Protein AF-A0A2E0WXA1-F1 (afdb_monomer_lite)

pLDDT: mean 72.83, std 21.22, range [30.66, 98.0]

Foldseek 3Di:
DDDDDDDDDDDDDDDDDDDDDDDDDDDDPDDDDDDDDDDDDDDPPPDDDPDPVVVVVVVVVVVPPPDPDDDDDDDDDDDPPPDPPVVVVVVVVVVVVVCVVVVVVVVVVVVVVVVVLQPAWDKDKAQQCQVLVFDDPPDLVSSVVSVVVVVVVLCVPQPVQCDVVNVHPWWDWDDPRVRNMIIIIGGNSSVVVVVVVSVVSVLVVLLVLLVVLVVVLVVQLVVVPQQDKDWSDKAFDDDPPDDCVLVVSLVSSQVSNCVVQNHFPDWDAPPDPLPQPQDPAGIKGWHDGNQWIWMKGKHWDWDQDPVRDTGTMITIIIHIHNDSPDPDHPDPPVVVPDPDD

Radius of gyration: 33.41 Å; chains: 1; bounding box: 79×76×119 Å

Sequence (341 aa):
MQGGDRQREPAHNRASNVDASGAPTELSANRCRGPFPAGKQLQTEHNNDYRTLEAGEKYARKAATGGRGMRPASTSLQDPSMVHPGLRFSLFTSLAVAAGFLGGYRWGDRVGDRHERLGTCYAKSYDVSDLVGGTTSRGAAAASANFDELIDLVVREVEPDSWMENGGPSGEIEALAPQGRLSVSNTGYVHDQIEALLTRWRSEAANGSAVDATRAMQHLAATRDIRSRIAIRRARLASWYYDPTATDCFTDIVDAVSKLWGPPTLCAAVGELEFPQWSTGKHLAAWHRNGGLAFIEEHDFFRRSLAGEKATLRGLFVGWHTDNKAYAKPAPRWCQFAPEP

Structure (mmCIF, N/CA/C/O backbone):
data_AF-A0A2E0WXA1-F1
#
_entry.id   AF-A0A2E0WXA1-F1
#
loop_
_atom_site.group_PDB
_atom_site.id
_atom_site.type_symbol
_atom_site.label_atom_id
_atom_site.label_alt_id
_atom_site.label_comp_id
_atom_site.label_asym_id
_atom_site.label_entity_id
_atom_site.label_seq_id
_atom_site.pdbx_PDB_ins_code
_atom_site.Cartn_x
_atom_site.Cartn_y
_atom_site.Cartn_z
_atom_site.occupancy
_atom_site.B_iso_or_equiv
_atom_site.auth_seq_id
_atom_site.auth_comp_id
_atom_site.auth_asym_id
_atom_site.auth_atom_id
_atom_site.pdbx_PDB_model_num
ATOM 1 N N . MET A 1 1 ? 41.794 -22.688 67.211 1.00 39.56 1 MET A N 1
ATOM 2 C CA . MET A 1 1 ? 41.452 -22.040 65.926 1.00 39.56 1 MET A CA 1
ATOM 3 C C . MET A 1 1 ? 40.892 -23.139 65.030 1.00 39.56 1 MET A C 1
ATOM 5 O O . MET A 1 1 ? 41.646 -24.035 64.691 1.00 39.56 1 MET A O 1
ATOM 9 N N . GLN A 1 2 ? 39.574 -23.382 65.099 1.00 41.69 2 GLN A N 1
ATOM 10 C CA . GLN A 1 2 ? 38.565 -22.990 64.084 1.00 41.69 2 GLN A CA 1
ATOM 11 C C . GLN A 1 2 ? 38.962 -23.467 62.676 1.00 41.69 2 GLN A C 1
ATOM 13 O O . GLN A 1 2 ? 40.002 -23.056 62.189 1.00 41.69 2 GLN A O 1
ATOM 18 N N . GLY A 1 3 ? 38.224 -24.309 61.955 1.00 38.44 3 GLY A N 1
ATOM 19 C CA . GLY A 1 3 ? 36.861 -24.828 62.100 1.00 38.44 3 GLY A CA 1
ATOM 20 C C . GLY A 1 3 ? 36.345 -25.101 60.680 1.00 38.44 3 GLY A C 1
ATOM 21 O O . GLY A 1 3 ? 36.206 -24.158 59.912 1.00 38.44 3 GLY A O 1
ATOM 22 N N . GLY A 1 4 ? 36.151 -26.371 60.309 1.00 43.03 4 GLY A N 1
ATOM 23 C CA . GLY A 1 4 ? 35.647 -26.779 58.992 1.00 43.03 4 GLY A CA 1
ATOM 24 C C . GLY A 1 4 ? 34.164 -27.140 59.059 1.00 43.03 4 GLY A C 1
ATOM 25 O O . GLY A 1 4 ? 33.799 -28.101 59.735 1.00 43.03 4 GLY A O 1
ATOM 26 N N . ASP A 1 5 ? 33.330 -26.358 58.374 1.00 51.59 5 ASP A N 1
ATOM 27 C CA . ASP A 1 5 ? 31.881 -26.543 58.226 1.00 51.59 5 ASP A CA 1
ATOM 28 C C . ASP A 1 5 ? 31.569 -27.561 57.106 1.00 51.59 5 ASP A C 1
ATOM 30 O O . ASP A 1 5 ? 32.087 -27.465 55.998 1.00 51.59 5 ASP A O 1
ATOM 34 N N . ARG A 1 6 ? 30.917 -28.681 57.448 1.00 49.00 6 ARG A N 1
ATOM 35 C CA . ARG A 1 6 ? 29.472 -28.998 57.322 1.00 49.00 6 ARG A CA 1
ATOM 36 C C . ARG A 1 6 ? 29.000 -29.467 55.937 1.00 49.00 6 ARG A C 1
ATOM 38 O O . ARG A 1 6 ? 28.591 -28.688 55.086 1.00 49.00 6 ARG A O 1
ATOM 45 N N . GLN A 1 7 ? 28.895 -30.794 55.830 1.00 52.62 7 GLN A N 1
ATOM 46 C CA . GLN A 1 7 ? 27.863 -31.495 55.060 1.00 52.62 7 GLN A CA 1
ATOM 47 C C . GLN A 1 7 ? 26.474 -31.278 55.684 1.00 52.62 7 GLN A C 1
ATOM 49 O O . GLN A 1 7 ? 26.361 -31.332 56.910 1.00 52.62 7 GLN A O 1
ATOM 54 N N . ARG A 1 8 ? 25.422 -31.162 54.857 1.00 49.56 8 ARG A N 1
ATOM 55 C CA . ARG A 1 8 ? 24.059 -31.650 55.162 1.00 49.56 8 ARG A CA 1
ATOM 56 C C . ARG A 1 8 ? 23.297 -32.003 53.876 1.00 49.56 8 ARG A C 1
ATOM 58 O O . ARG A 1 8 ? 22.899 -31.115 53.130 1.00 49.56 8 ARG A O 1
ATOM 65 N N . GLU A 1 9 ? 23.066 -33.299 53.675 1.00 46.53 9 GLU A N 1
ATOM 66 C CA . GLU A 1 9 ? 21.897 -33.834 52.961 1.00 46.53 9 GLU A CA 1
ATOM 67 C C . GLU A 1 9 ? 20.608 -33.535 53.750 1.00 46.53 9 GLU A C 1
ATOM 69 O O . GLU A 1 9 ? 20.662 -33.315 54.968 1.00 46.53 9 GLU A O 1
ATOM 74 N N . PRO A 1 10 ? 19.436 -33.649 53.105 1.00 59.25 10 PRO A N 1
ATOM 75 C CA . PRO A 1 10 ? 18.325 -34.274 53.802 1.00 59.25 10 PRO A CA 1
ATOM 76 C C . PRO A 1 10 ? 17.611 -35.361 52.998 1.00 59.25 10 PRO A C 1
ATOM 78 O O . PRO A 1 10 ? 17.506 -35.351 51.773 1.00 59.25 10 PRO A O 1
ATOM 81 N N . ALA A 1 11 ? 17.112 -36.291 53.802 1.00 47.56 11 ALA A N 1
ATOM 82 C CA . ALA A 1 11 ? 16.510 -37.559 53.477 1.00 47.56 11 ALA A CA 1
ATOM 83 C C . ALA A 1 11 ? 15.086 -37.481 52.908 1.00 47.56 11 ALA A C 1
ATOM 85 O O . ALA A 1 11 ? 14.327 -36.537 53.122 1.00 47.56 11 ALA A O 1
ATOM 86 N N . HIS A 1 12 ? 14.756 -38.594 52.253 1.00 43.41 12 HIS A N 1
ATOM 87 C CA . HIS A 1 12 ? 13.444 -39.165 51.982 1.00 43.41 12 HIS A CA 1
ATOM 88 C C . HIS A 1 12 ? 12.306 -38.768 52.931 1.00 43.41 12 HIS A C 1
ATOM 90 O O . HIS A 1 12 ? 12.420 -38.892 54.148 1.00 43.41 12 HIS A O 1
ATOM 96 N N . ASN A 1 13 ? 11.133 -38.516 52.340 1.00 48.38 13 ASN A N 1
ATOM 97 C CA . ASN A 1 13 ? 9.867 -38.846 52.980 1.00 48.38 13 ASN A CA 1
ATOM 98 C C . ASN A 1 13 ? 8.919 -39.525 51.982 1.00 48.38 13 ASN A C 1
ATOM 100 O O . ASN A 1 13 ? 8.702 -39.043 50.871 1.00 48.38 13 ASN A O 1
ATOM 104 N N . ARG A 1 14 ? 8.417 -40.692 52.394 1.00 39.16 14 ARG A N 1
ATOM 105 C CA . ARG A 1 14 ? 7.606 -41.655 51.644 1.00 39.16 14 ARG A CA 1
ATOM 106 C C . ARG A 1 14 ? 6.300 -41.866 52.408 1.00 39.16 14 ARG A C 1
ATOM 108 O O . ARG A 1 14 ? 6.351 -42.355 53.529 1.00 39.16 14 ARG A O 1
ATOM 115 N N . ALA A 1 15 ? 5.169 -41.545 51.790 1.00 39.47 15 ALA A N 1
ATOM 116 C CA . ALA A 1 15 ? 3.804 -41.975 52.133 1.00 39.47 15 ALA A CA 1
ATOM 117 C C . ALA A 1 15 ? 2.872 -41.423 51.037 1.00 39.47 15 ALA A C 1
ATOM 119 O O . ALA A 1 15 ? 3.104 -40.311 50.583 1.00 39.47 15 ALA A O 1
ATOM 120 N N . SER A 1 16 ? 1.803 -42.042 50.552 1.00 45.78 16 SER A N 1
ATOM 121 C CA . SER A 1 16 ? 1.253 -43.400 50.575 1.00 45.78 16 SER A CA 1
ATOM 122 C C . SER A 1 16 ? 0.068 -43.374 49.590 1.00 45.78 16 SER A C 1
ATOM 124 O O . SER A 1 16 ? -0.573 -42.337 49.438 1.00 45.78 16 SER A O 1
ATOM 126 N N . ASN A 1 17 ? -0.186 -44.504 48.927 1.00 38.72 17 ASN A N 1
ATOM 127 C CA . ASN A 1 17 ? -1.283 -44.757 47.985 1.00 38.72 17 ASN A CA 1
ATOM 128 C C . ASN A 1 17 ? -2.667 -44.344 48.505 1.00 38.72 17 ASN A C 1
ATOM 130 O O . ASN A 1 17 ? -2.993 -44.678 49.641 1.00 38.72 17 ASN A O 1
ATOM 134 N N . VAL A 1 18 ? -3.510 -43.817 47.609 1.00 49.22 18 VAL A N 1
ATOM 135 C CA . VAL A 1 18 ? -4.939 -44.166 47.521 1.00 49.22 18 VAL A CA 1
ATOM 136 C C . VAL A 1 18 ? -5.339 -44.205 46.041 1.00 49.22 18 VAL A C 1
ATOM 138 O O . VAL A 1 18 ? -5.153 -43.233 45.311 1.00 49.22 18 VAL A O 1
ATOM 141 N N . ASP A 1 19 ? -5.864 -45.358 45.632 1.00 44.50 19 ASP A N 1
ATOM 142 C CA . ASP A 1 19 ? -6.503 -45.649 44.352 1.00 44.50 19 ASP A CA 1
ATOM 143 C C . ASP A 1 19 ? -7.796 -44.845 44.147 1.00 44.50 19 ASP A C 1
ATOM 145 O O . ASP A 1 19 ? -8.602 -44.734 45.069 1.00 44.50 19 ASP A O 1
ATOM 149 N N . ALA A 1 20 ? -8.060 -44.401 42.916 1.00 40.31 20 ALA A N 1
ATOM 150 C CA . ALA A 1 20 ? -9.406 -44.423 42.337 1.00 40.31 20 ALA A CA 1
ATOM 151 C C . ALA A 1 20 ? -9.337 -44.212 40.819 1.00 40.31 20 ALA A C 1
ATOM 153 O O . ALA A 1 20 ? -8.913 -43.178 40.307 1.00 40.31 20 ALA A O 1
ATOM 154 N N . SER A 1 21 ? -9.770 -45.252 40.126 1.00 39.62 21 SER A N 1
ATOM 155 C CA . SER A 1 21 ? -9.980 -45.401 38.697 1.00 39.62 21 SER A CA 1
ATOM 156 C C . SER A 1 21 ? -11.022 -44.428 38.132 1.00 39.62 21 SER A C 1
ATOM 158 O O . SER A 1 21 ? -12.080 -44.204 38.714 1.00 39.62 21 SER A O 1
ATOM 160 N N . GLY A 1 22 ? -10.753 -43.919 36.929 1.00 34.91 22 GLY A N 1
ATOM 161 C CA . GLY A 1 22 ? -11.700 -43.128 36.146 1.00 34.91 22 GLY A CA 1
ATOM 162 C C . GLY A 1 22 ? -11.189 -42.889 34.729 1.00 34.91 22 GLY A C 1
ATOM 163 O O . GLY A 1 22 ? -10.652 -41.827 34.435 1.00 34.91 22 GLY A O 1
ATOM 164 N N . ALA A 1 23 ? -11.328 -43.896 33.861 1.00 44.25 23 ALA A N 1
ATOM 165 C CA . ALA A 1 23 ? -11.169 -43.749 32.412 1.00 44.25 23 ALA A CA 1
ATOM 166 C C . ALA A 1 23 ? -12.188 -42.730 31.862 1.00 44.25 23 ALA A C 1
ATOM 168 O O . ALA A 1 23 ? -13.287 -42.615 32.414 1.00 44.25 23 ALA A O 1
ATOM 169 N N . PRO A 1 24 ? -11.871 -42.031 30.757 1.00 45.25 24 PRO A N 1
ATOM 170 C CA . PRO A 1 24 ? -12.448 -42.498 29.495 1.00 45.25 24 PRO A CA 1
ATOM 171 C C . PRO A 1 24 ? -11.554 -42.338 28.245 1.00 45.25 24 PRO A C 1
ATOM 173 O O . PRO A 1 24 ? -10.908 -41.320 28.024 1.00 45.25 24 PRO A O 1
ATOM 176 N N . THR A 1 25 ? -11.661 -43.357 27.390 1.00 39.34 25 THR A N 1
ATOM 177 C CA . THR A 1 25 ? -11.805 -43.272 25.925 1.00 39.34 25 THR A CA 1
ATOM 178 C C . THR A 1 25 ? -10.631 -42.733 25.100 1.00 39.34 25 THR A C 1
ATOM 180 O O . THR A 1 25 ? -10.563 -41.562 24.732 1.00 39.34 25 THR A O 1
ATOM 183 N N . GLU A 1 26 ? -9.786 -43.674 24.669 1.00 33.53 26 GLU A N 1
ATOM 184 C CA . GLU A 1 26 ? -9.002 -43.575 23.439 1.00 33.53 26 GLU A CA 1
ATOM 185 C C . GLU A 1 26 ? -9.924 -43.374 22.225 1.00 33.53 26 GLU A C 1
ATOM 187 O O . GLU A 1 26 ? -10.738 -44.234 21.885 1.00 33.53 26 GLU A O 1
ATOM 192 N N . LEU A 1 27 ? -9.754 -42.251 21.530 1.00 35.44 27 LEU A N 1
ATOM 193 C CA . LEU A 1 27 ? -10.268 -42.034 20.181 1.00 35.44 27 LEU A CA 1
ATOM 194 C C . LEU A 1 27 ? -9.083 -41.966 19.217 1.00 35.44 27 LEU A C 1
ATOM 196 O O . LEU A 1 27 ? -8.497 -40.920 18.958 1.00 35.44 27 LEU A O 1
ATOM 200 N N . SER A 1 28 ? -8.726 -43.160 18.745 1.00 34.25 28 SER A N 1
ATOM 201 C CA . SER A 1 28 ? -8.218 -43.498 17.415 1.00 34.25 28 SER A CA 1
ATOM 202 C C . SER A 1 28 ? -7.886 -42.314 16.493 1.00 34.25 28 SER A C 1
ATOM 204 O O . SER A 1 28 ? -8.749 -41.776 15.796 1.00 34.25 28 SER A O 1
ATOM 206 N N . ALA A 1 29 ? -6.590 -42.023 16.376 1.00 39.69 29 ALA A N 1
ATOM 207 C CA . ALA A 1 29 ? -6.010 -41.293 15.259 1.00 39.69 29 ALA A CA 1
ATOM 208 C C . ALA A 1 29 ? -6.131 -42.131 13.972 1.00 39.69 29 ALA A C 1
ATOM 210 O O . ALA A 1 29 ? -5.267 -42.950 13.656 1.00 39.69 29 ALA A O 1
ATOM 211 N N . ASN A 1 30 ? -7.218 -41.929 13.222 1.00 32.88 30 ASN A N 1
ATOM 212 C CA . ASN A 1 30 ? -7.377 -42.523 11.901 1.00 32.88 30 ASN A CA 1
ATOM 213 C C . ASN A 1 30 ? -6.786 -41.625 10.811 1.00 32.88 30 ASN A C 1
ATOM 215 O O . ASN A 1 30 ? -7.266 -40.534 10.512 1.00 32.88 30 ASN A O 1
ATOM 219 N N . ARG A 1 31 ? -5.723 -42.170 10.215 1.00 33.47 31 ARG A N 1
ATOM 220 C CA . ARG A 1 31 ? -5.206 -41.918 8.870 1.00 33.47 31 ARG A CA 1
ATOM 221 C C . ARG A 1 31 ? -6.313 -41.591 7.863 1.00 33.47 31 ARG A C 1
ATOM 223 O O . ARG A 1 31 ? -7.121 -42.454 7.543 1.00 33.47 31 ARG A O 1
ATOM 230 N N . CYS A 1 32 ? -6.186 -40.439 7.215 1.00 30.66 32 CYS A N 1
ATOM 231 C CA . CYS A 1 32 ? -6.646 -40.242 5.844 1.00 30.66 32 CYS A CA 1
ATOM 232 C C . CYS A 1 32 ? -5.427 -39.911 4.973 1.00 30.66 32 CYS A C 1
ATOM 234 O O . CYS A 1 32 ? -5.086 -38.753 4.758 1.00 30.66 32 CYS A O 1
ATOM 236 N N . ARG A 1 33 ? -4.741 -40.959 4.499 1.00 36.44 33 ARG A N 1
ATOM 237 C CA . ARG A 1 33 ? -3.965 -40.903 3.254 1.00 36.44 33 ARG A CA 1
ATOM 238 C C . ARG A 1 33 ? -4.928 -41.280 2.131 1.00 36.44 33 ARG A C 1
ATOM 240 O O . ARG A 1 33 ? -5.417 -42.405 2.118 1.00 36.44 33 ARG A O 1
ATOM 247 N N . GLY A 1 34 ? -5.185 -40.348 1.221 1.00 32.91 34 GLY A N 1
ATOM 248 C CA . GLY A 1 34 ? -5.883 -40.568 -0.046 1.00 32.91 34 GLY A CA 1
ATOM 249 C C . GLY A 1 34 ? -5.054 -39.985 -1.199 1.00 32.91 34 GLY A C 1
ATOM 250 O O . GLY A 1 34 ? -4.271 -39.067 -0.956 1.00 32.91 34 GLY A O 1
ATOM 251 N N . PRO A 1 35 ? -5.142 -40.554 -2.412 1.00 37.75 35 PRO A N 1
ATOM 252 C CA . PRO A 1 35 ? -4.078 -40.508 -3.413 1.00 37.75 35 PRO A CA 1
ATOM 253 C C . PRO A 1 35 ? -4.057 -39.221 -4.248 1.00 37.75 35 PRO A C 1
ATOM 255 O O . PRO A 1 35 ? -5.094 -38.683 -4.628 1.00 37.75 35 PRO A O 1
ATOM 258 N N . PHE A 1 36 ? -2.840 -38.795 -4.589 1.00 35.62 36 PHE A N 1
ATOM 259 C CA . PHE A 1 36 ? -2.547 -37.823 -5.641 1.00 35.62 36 PHE A CA 1
ATOM 260 C C . PHE A 1 36 ? -3.058 -38.321 -7.004 1.00 35.62 36 PHE A C 1
ATOM 262 O O . PHE A 1 36 ? -2.673 -39.420 -7.413 1.00 35.62 36 PHE A O 1
ATOM 269 N N . PRO A 1 37 ? -3.831 -37.526 -7.765 1.00 44.88 37 PRO A N 1
ATOM 270 C CA . PRO A 1 37 ? -3.933 -37.719 -9.199 1.00 44.88 37 PRO A CA 1
ATOM 271 C C . PRO A 1 37 ? -2.739 -37.063 -9.902 1.00 44.88 37 PRO A C 1
ATOM 273 O O . PRO A 1 37 ? -2.387 -35.906 -9.668 1.00 44.88 37 PRO A O 1
ATOM 276 N N . ALA A 1 38 ? -2.114 -37.857 -10.762 1.00 34.97 38 ALA A N 1
ATOM 277 C CA . ALA A 1 38 ? -0.997 -37.492 -11.607 1.00 34.97 38 ALA A CA 1
ATOM 278 C C . ALA A 1 38 ? -1.350 -36.396 -12.632 1.00 34.97 38 ALA A C 1
ATOM 280 O O . ALA A 1 38 ? -2.423 -36.400 -13.228 1.00 34.97 38 ALA A O 1
ATOM 281 N N . GLY A 1 39 ? -0.376 -35.509 -12.848 1.00 34.81 39 GLY A N 1
ATOM 282 C CA . GLY A 1 39 ? 0.019 -34.924 -14.131 1.00 34.81 39 GLY A CA 1
ATOM 283 C C . GLY A 1 39 ? -1.060 -34.463 -15.113 1.00 34.81 39 GLY A C 1
ATOM 284 O O . GLY A 1 39 ? -1.544 -35.242 -15.929 1.00 34.81 39 GLY A O 1
ATOM 285 N N . LYS A 1 40 ? -1.238 -33.141 -15.196 1.00 32.72 40 LYS A N 1
ATOM 286 C CA . LYS A 1 40 ? -1.348 -32.454 -16.490 1.00 32.72 40 LYS A CA 1
ATOM 287 C C . LYS A 1 40 ? -0.407 -31.253 -16.493 1.00 32.72 40 LYS A C 1
ATOM 289 O O . LYS A 1 40 ? -0.577 -30.330 -15.703 1.00 32.72 40 LYS A O 1
ATOM 294 N N . GLN A 1 41 ? 0.599 -31.307 -17.366 1.00 34.03 41 GLN A N 1
ATOM 295 C CA . GLN A 1 41 ? 1.404 -30.155 -17.762 1.00 34.03 41 GLN A CA 1
ATOM 296 C C . GLN A 1 41 ? 0.464 -29.075 -18.308 1.00 34.03 41 GLN A C 1
ATOM 298 O O . GLN A 1 41 ? -0.195 -29.285 -19.324 1.00 34.03 41 GLN A O 1
ATOM 303 N N . LEU A 1 42 ? 0.394 -27.934 -17.627 1.00 34.25 42 LEU A N 1
ATOM 304 C CA . LEU A 1 42 ? -0.127 -26.702 -18.203 1.00 34.25 42 LEU A CA 1
ATOM 305 C C . LEU A 1 42 ? 1.035 -26.029 -18.930 1.00 34.25 42 LEU A C 1
ATOM 307 O O . LEU A 1 42 ? 1.940 -25.489 -18.300 1.00 34.25 42 LEU A O 1
ATOM 311 N N . GLN A 1 43 ? 1.017 -26.110 -20.260 1.00 31.56 43 GLN A N 1
ATOM 312 C CA . GLN A 1 43 ? 1.741 -25.173 -21.108 1.00 31.56 43 GLN A CA 1
ATOM 313 C C . GLN A 1 43 ? 1.186 -23.774 -20.823 1.00 31.56 43 GLN A C 1
ATOM 315 O O . GLN A 1 43 ? 0.032 -23.476 -21.127 1.00 31.56 43 GLN A O 1
ATOM 320 N N . THR A 1 44 ? 1.993 -22.929 -20.196 1.00 33.19 44 THR A N 1
ATOM 321 C CA . THR A 1 44 ? 1.770 -21.488 -20.117 1.00 33.19 44 THR A CA 1
ATOM 322 C C . THR A 1 44 ? 2.068 -20.890 -21.489 1.00 33.19 44 THR A C 1
ATOM 324 O O . THR A 1 44 ? 3.192 -20.493 -21.784 1.00 33.19 44 THR A O 1
ATOM 327 N N . GLU A 1 45 ? 1.057 -20.850 -22.356 1.00 33.00 45 GLU A N 1
ATOM 328 C CA . GLU A 1 45 ? 1.093 -19.984 -23.531 1.00 33.00 45 GLU A CA 1
ATOM 329 C C . GLU A 1 45 ? 1.097 -18.521 -23.071 1.00 33.00 45 GLU A C 1
ATOM 331 O O . GLU A 1 45 ? 0.163 -18.027 -22.438 1.00 33.00 45 GLU A O 1
ATOM 336 N N . HIS A 1 46 ? 2.195 -17.842 -23.395 1.00 41.03 46 HIS A N 1
ATOM 337 C CA . HIS A 1 46 ? 2.320 -16.393 -23.436 1.00 41.03 46 HIS A CA 1
ATOM 338 C C . HIS A 1 46 ? 1.227 -15.820 -24.346 1.00 41.03 46 HIS A C 1
ATOM 340 O O . HIS A 1 46 ? 1.327 -15.895 -25.569 1.00 41.03 46 HIS A O 1
ATOM 346 N N . ASN A 1 47 ? 0.173 -15.251 -23.766 1.00 38.97 47 ASN A N 1
ATOM 347 C CA . ASN A 1 47 ? -0.784 -14.463 -24.533 1.00 38.97 47 ASN A CA 1
ATOM 348 C C . ASN A 1 47 ? -1.446 -13.416 -23.634 1.00 38.97 47 ASN A C 1
ATOM 350 O O . ASN A 1 47 ? -2.540 -13.619 -23.110 1.00 38.97 47 ASN A O 1
ATOM 354 N N . ASN A 1 48 ? -0.749 -12.303 -23.403 1.00 38.75 48 ASN A N 1
ATOM 355 C CA . ASN A 1 48 ? -1.259 -11.216 -22.569 1.00 38.75 48 ASN A CA 1
ATOM 356 C C . ASN A 1 48 ? -0.950 -9.824 -23.144 1.00 38.75 48 ASN A C 1
ATOM 358 O O . ASN A 1 48 ? -0.649 -8.912 -22.389 1.00 38.75 48 ASN A O 1
ATOM 362 N N . ASP A 1 49 ? -1.075 -9.651 -24.468 1.00 45.06 49 ASP A N 1
ATOM 363 C CA . ASP A 1 49 ? -0.791 -8.356 -25.120 1.00 45.06 49 ASP A CA 1
ATOM 364 C C . ASP A 1 49 ? -1.898 -7.781 -26.030 1.00 45.06 49 ASP A C 1
ATOM 366 O O . ASP A 1 49 ? -1.699 -6.754 -26.671 1.00 45.06 49 ASP A O 1
ATOM 370 N N . TYR A 1 50 ? -3.114 -8.348 -26.052 1.00 40.59 50 TYR A N 1
ATOM 371 C CA . TYR A 1 50 ? -4.183 -7.846 -26.946 1.00 40.59 50 TYR A CA 1
ATOM 372 C C . TYR A 1 50 ? -5.465 -7.329 -26.272 1.00 40.59 50 TYR A C 1
ATOM 374 O O . TYR A 1 50 ? -6.376 -6.875 -26.964 1.00 40.59 50 TYR A O 1
ATOM 382 N N . ARG A 1 51 ? -5.577 -7.322 -24.935 1.00 42.41 51 ARG A N 1
ATOM 383 C CA . ARG A 1 51 ? -6.853 -6.975 -24.266 1.00 42.41 51 ARG A CA 1
ATOM 384 C C . ARG A 1 51 ? -7.096 -5.493 -23.966 1.00 42.41 51 ARG A C 1
ATOM 386 O O . ARG A 1 51 ? -8.200 -5.138 -23.561 1.00 42.41 51 ARG A O 1
ATOM 393 N N . THR A 1 52 ? -6.135 -4.611 -24.217 1.00 45.59 52 THR A N 1
ATOM 394 C CA . THR A 1 52 ? -6.261 -3.178 -23.884 1.00 45.59 52 THR A CA 1
ATOM 395 C C . THR A 1 52 ? -6.872 -2.323 -25.001 1.00 45.59 52 THR A C 1
ATOM 397 O O . THR A 1 52 ? -7.161 -1.151 -24.774 1.00 45.59 52 THR A O 1
ATOM 400 N N . LEU A 1 53 ? -7.132 -2.889 -26.188 1.00 47.75 53 LEU A N 1
ATOM 401 C CA . LEU A 1 53 ? -7.738 -2.161 -27.316 1.00 47.75 53 LEU A CA 1
ATOM 402 C C . LEU A 1 53 ? -9.278 -2.254 -27.369 1.00 47.75 53 LEU A C 1
ATOM 404 O O . LEU A 1 53 ? -9.917 -1.334 -27.873 1.00 47.75 53 LEU A O 1
ATOM 408 N N . GLU A 1 54 ? -9.907 -3.272 -26.768 1.00 45.53 54 GLU A N 1
ATOM 409 C CA . GLU A 1 54 ? -11.380 -3.413 -26.784 1.00 45.53 54 GLU A CA 1
ATOM 410 C C . GLU A 1 54 ? -12.114 -2.509 -25.771 1.00 45.53 54 GLU A C 1
ATOM 412 O O . GLU A 1 54 ? -13.313 -2.247 -25.905 1.00 45.53 54 GLU A O 1
ATOM 417 N N . ALA A 1 55 ? -11.417 -1.977 -24.761 1.00 45.31 55 ALA A N 1
ATOM 418 C CA . ALA A 1 55 ? -12.029 -1.081 -23.776 1.00 45.31 55 ALA A CA 1
ATOM 419 C C . ALA A 1 55 ? -12.343 0.316 -24.354 1.00 45.31 55 ALA A C 1
ATOM 421 O O . ALA A 1 55 ? -13.272 0.978 -23.888 1.00 45.31 55 ALA A O 1
ATOM 422 N N . GLY A 1 56 ? -11.630 0.747 -25.403 1.00 42.22 56 GLY A N 1
ATOM 423 C CA . GLY A 1 56 ? -11.832 2.048 -26.050 1.00 42.22 56 GLY A CA 1
ATOM 424 C C . GLY A 1 56 ? -13.124 2.148 -26.871 1.00 42.22 56 GLY A C 1
ATOM 425 O O . GLY A 1 56 ? -13.772 3.196 -26.877 1.00 42.22 56 GLY A O 1
ATOM 426 N N . GLU A 1 57 ? -13.571 1.058 -27.503 1.00 47.44 57 GLU A N 1
ATOM 427 C CA . GLU A 1 57 ? -14.777 1.075 -28.348 1.00 47.44 57 GLU A CA 1
ATOM 428 C C . GLU A 1 57 ? -16.088 1.140 -27.546 1.00 47.44 57 GLU A C 1
ATOM 430 O O . GLU A 1 57 ? -17.087 1.703 -28.012 1.00 47.44 57 GLU A O 1
ATOM 435 N N . LYS A 1 58 ? -16.108 0.632 -26.306 1.00 47.84 58 LYS A N 1
ATOM 436 C CA . LYS A 1 58 ? -17.316 0.662 -25.460 1.00 47.84 58 LYS A CA 1
ATOM 437 C C . LYS A 1 58 ? -17.643 2.051 -24.907 1.00 47.84 58 LYS A C 1
ATOM 439 O O . LYS A 1 58 ? -18.824 2.351 -24.714 1.00 47.84 58 LYS A O 1
ATOM 444 N N . TYR A 1 59 ? -16.650 2.918 -24.704 1.00 47.53 59 TYR A N 1
ATOM 445 C CA . TYR A 1 59 ? -16.890 4.286 -24.226 1.00 47.53 59 TYR A CA 1
ATOM 446 C C . TYR A 1 59 ? -17.390 5.227 -25.332 1.00 47.53 59 TYR A C 1
ATOM 448 O O . TYR A 1 59 ? -18.225 6.089 -25.056 1.00 47.53 59 TYR A O 1
ATOM 456 N N . ALA A 1 60 ? -17.002 5.003 -26.592 1.00 50.47 60 ALA A N 1
ATOM 457 C CA . ALA A 1 60 ? -17.499 5.794 -27.721 1.00 50.47 60 ALA A CA 1
ATOM 458 C C . ALA A 1 60 ? -18.999 5.564 -28.001 1.00 50.47 60 ALA A C 1
ATOM 460 O O . ALA A 1 60 ? -19.714 6.501 -28.355 1.00 50.47 60 ALA A O 1
ATOM 461 N N . ARG A 1 61 ? -19.527 4.349 -27.770 1.00 50.12 61 ARG A N 1
ATOM 462 C CA . ARG A 1 61 ? -20.963 4.064 -27.976 1.00 50.12 61 ARG A CA 1
ATOM 463 C C . ARG A 1 61 ? -21.882 4.633 -26.893 1.00 50.12 61 ARG A C 1
ATOM 465 O O . ARG A 1 61 ? -23.039 4.913 -27.190 1.00 50.12 61 ARG A O 1
ATOM 472 N N . LYS A 1 62 ? -21.408 4.851 -25.659 1.00 44.56 62 LYS A N 1
ATOM 473 C CA . LYS A 1 62 ? -22.269 5.342 -24.562 1.00 44.56 62 LYS A CA 1
ATOM 474 C C . LYS A 1 62 ? -22.487 6.861 -24.586 1.00 44.56 62 LYS A C 1
ATOM 476 O O . LYS A 1 62 ? -23.490 7.331 -24.054 1.00 44.56 62 LYS A O 1
ATOM 481 N N . ALA A 1 63 ? -21.616 7.613 -25.262 1.00 49.00 63 ALA A N 1
ATOM 482 C CA . ALA A 1 63 ? -21.796 9.049 -25.492 1.00 49.00 63 ALA A CA 1
ATOM 483 C C . ALA A 1 63 ? -22.887 9.371 -26.539 1.00 49.00 63 ALA A C 1
ATOM 485 O O . ALA A 1 63 ? -23.382 10.493 -26.578 1.00 49.00 63 ALA A O 1
ATOM 486 N N . ALA A 1 64 ? -23.310 8.395 -27.352 1.00 52.88 64 ALA A N 1
ATOM 487 C CA . ALA A 1 64 ? -24.263 8.619 -28.442 1.00 52.88 64 ALA A CA 1
ATOM 488 C C . ALA A 1 64 ? -25.752 8.499 -28.043 1.00 52.88 64 ALA A C 1
ATOM 490 O O . ALA A 1 64 ? -26.616 8.901 -28.816 1.00 52.88 64 ALA A O 1
ATOM 491 N N . THR A 1 65 ? -26.089 7.969 -26.859 1.00 53.47 65 THR A N 1
ATOM 492 C CA . THR A 1 65 ? -27.482 7.576 -26.527 1.00 53.47 65 THR A CA 1
ATOM 493 C C . THR A 1 65 ? -28.104 8.255 -25.297 1.00 53.47 65 THR A C 1
ATOM 495 O O . THR A 1 65 ? -29.208 7.894 -24.900 1.00 53.47 65 THR A O 1
ATOM 498 N N . GLY A 1 66 ? -27.445 9.241 -24.678 1.00 47.62 66 GLY A N 1
ATOM 499 C CA . GLY A 1 66 ? -27.847 9.783 -23.365 1.00 47.62 66 GLY A CA 1
ATOM 500 C C . GLY A 1 66 ? -28.533 11.158 -23.320 1.00 47.62 66 GLY A C 1
ATOM 501 O O . GLY A 1 66 ? -28.737 11.672 -22.226 1.00 47.62 66 GLY A O 1
ATOM 502 N N . GLY A 1 67 ? -28.868 11.790 -24.448 1.00 47.03 67 GLY A N 1
ATOM 503 C CA . GLY A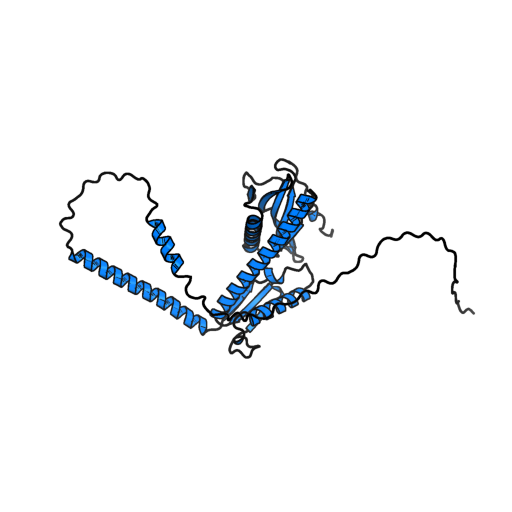 1 67 ? -29.415 13.157 -24.476 1.00 47.03 67 GLY A CA 1
ATOM 504 C C . GLY A 1 67 ? -30.943 13.210 -24.524 1.00 47.03 67 GLY A C 1
ATOM 505 O O . GLY A 1 67 ? -31.522 13.359 -25.598 1.00 47.03 67 GLY A O 1
ATOM 506 N N . ARG A 1 68 ? -31.617 13.098 -23.373 1.00 55.56 68 ARG A N 1
ATOM 507 C CA . ARG A 1 68 ? -33.079 13.245 -23.264 1.00 55.56 68 ARG A CA 1
ATOM 508 C C . ARG A 1 68 ? -33.443 14.694 -22.906 1.00 55.56 68 ARG A C 1
ATOM 510 O O . ARG A 1 68 ? -33.278 15.105 -21.767 1.00 55.56 68 ARG A O 1
ATOM 517 N N . GLY A 1 69 ? -34.012 15.422 -23.869 1.00 52.03 69 GLY A N 1
ATOM 518 C CA . GLY A 1 69 ? -35.032 16.444 -23.604 1.00 52.03 69 GLY A CA 1
ATOM 519 C C . GLY A 1 69 ? -34.586 17.891 -23.365 1.00 52.03 69 GLY A C 1
ATOM 520 O O . GLY A 1 69 ? -34.972 18.475 -22.360 1.00 52.03 69 GLY A O 1
ATOM 521 N N . MET A 1 70 ? -33.909 18.520 -24.328 1.00 51.06 70 MET A N 1
ATOM 522 C CA . MET A 1 70 ? -34.004 19.977 -24.510 1.00 51.06 70 MET A CA 1
ATOM 523 C C . MET A 1 70 ? -34.669 20.256 -25.859 1.00 51.06 70 MET A C 1
ATOM 525 O O . MET A 1 70 ? -34.166 19.855 -26.905 1.00 51.06 70 MET A O 1
ATOM 529 N N . ARG A 1 71 ? -35.846 20.892 -25.823 1.00 51.47 71 ARG A N 1
ATOM 530 C CA . ARG A 1 71 ? -36.549 21.372 -27.019 1.00 51.47 71 ARG A CA 1
ATOM 531 C C . ARG A 1 71 ? -35.720 22.504 -27.642 1.00 51.47 71 ARG A C 1
ATOM 533 O O . ARG A 1 71 ? -35.504 23.499 -26.952 1.00 51.47 71 ARG A O 1
ATOM 540 N N . PRO A 1 72 ? -35.268 22.392 -28.902 1.00 51.62 72 PRO A N 1
ATOM 541 C CA . PRO A 1 72 ? -34.599 23.500 -29.561 1.00 51.62 72 PRO A CA 1
ATOM 542 C C . PRO A 1 72 ? -35.618 24.600 -29.865 1.00 51.62 72 PRO A C 1
ATOM 544 O O . PRO A 1 72 ? -36.718 24.335 -30.356 1.00 51.62 72 PRO A O 1
ATOM 547 N N . ALA A 1 73 ? -35.235 25.838 -29.563 1.00 56.75 73 ALA A N 1
ATOM 548 C CA . ALA A 1 73 ? -35.890 27.012 -30.107 1.00 56.75 73 ALA A CA 1
ATOM 549 C C . ALA A 1 73 ? -35.827 26.936 -31.640 1.00 56.75 73 ALA A C 1
ATOM 551 O O . ALA A 1 73 ? -34.788 26.626 -32.223 1.00 56.75 73 ALA A O 1
ATOM 552 N N . SER A 1 74 ? -36.967 27.170 -32.279 1.00 57.09 74 SER A N 1
ATOM 553 C CA . SER A 1 74 ? -37.138 27.186 -33.725 1.00 57.09 74 SER A CA 1
ATOM 554 C C . SER A 1 74 ? -36.408 28.384 -34.332 1.00 57.09 74 SER A C 1
ATOM 556 O O . SER A 1 74 ? -36.996 29.447 -34.527 1.00 57.09 74 SER A O 1
ATOM 558 N N . THR A 1 75 ? -35.122 28.221 -34.627 1.00 60.41 75 THR A N 1
ATOM 559 C CA . THR A 1 75 ? -34.385 29.152 -35.480 1.00 60.41 75 THR A CA 1
ATOM 560 C C . THR A 1 75 ? -34.688 28.794 -36.931 1.00 60.41 75 THR A C 1
ATOM 562 O O . THR A 1 75 ? -34.321 27.726 -37.416 1.00 60.41 75 THR A O 1
ATOM 565 N N . SER A 1 76 ? -35.429 29.681 -37.592 1.00 61.16 76 SER A N 1
ATOM 566 C CA . SER A 1 76 ? -35.773 29.624 -39.011 1.00 61.16 76 SER A CA 1
ATOM 567 C C . SER A 1 76 ? -34.536 29.354 -39.870 1.00 61.16 76 SER A C 1
ATOM 569 O O . SER A 1 76 ? -33.573 30.118 -39.852 1.00 61.16 76 SER A O 1
ATOM 571 N N . LEU A 1 77 ? -34.608 28.252 -40.612 1.00 52.66 77 LEU A N 1
ATOM 572 C CA . LEU A 1 77 ? -33.620 27.724 -41.543 1.00 52.66 77 LEU A CA 1
ATOM 573 C C . LEU A 1 77 ? -33.239 28.790 -42.590 1.00 52.66 77 LEU A C 1
ATOM 575 O O . LEU A 1 77 ? -34.065 29.170 -43.417 1.00 52.66 77 LEU A O 1
ATOM 579 N N . GLN A 1 78 ? -31.992 29.263 -42.557 1.00 57.59 78 GLN A N 1
ATOM 580 C CA . GLN A 1 78 ? -31.362 29.867 -43.730 1.00 57.59 78 GLN A CA 1
ATOM 581 C C . GLN A 1 78 ? -30.923 28.744 -44.675 1.00 57.59 78 GLN A C 1
ATOM 583 O O . GLN A 1 78 ? -30.372 27.727 -44.254 1.00 57.59 78 GLN A O 1
ATOM 588 N N . ASP A 1 79 ? -31.235 28.945 -45.946 1.00 57.03 79 ASP A N 1
ATOM 589 C CA . ASP A 1 79 ? -31.139 28.003 -47.054 1.00 57.03 79 ASP A CA 1
ATOM 590 C C . ASP A 1 79 ? -29.688 27.494 -47.268 1.00 57.03 79 ASP A C 1
ATOM 592 O O . ASP A 1 79 ? -28.798 28.287 -47.586 1.00 57.03 79 ASP A O 1
ATOM 596 N N . PRO A 1 80 ? -29.388 26.190 -47.084 1.00 62.47 80 PRO A N 1
ATOM 597 C CA . PRO A 1 80 ? -28.024 25.649 -47.158 1.00 62.47 80 PRO A CA 1
ATOM 598 C C . PRO A 1 80 ? -27.523 25.378 -48.593 1.00 62.47 80 PRO A C 1
ATOM 600 O O . PRO A 1 80 ? -26.539 24.657 -48.781 1.00 62.47 80 PRO A O 1
ATOM 603 N N . SER A 1 81 ? -28.170 25.936 -49.617 1.00 62.16 81 SER A N 1
ATOM 604 C CA . SER A 1 81 ? -27.963 25.589 -51.031 1.00 62.16 81 SER A CA 1
ATOM 605 C C . SER A 1 81 ? -26.679 26.134 -51.684 1.00 62.16 81 SER A C 1
ATOM 607 O O . SER A 1 81 ? -26.441 25.862 -52.858 1.00 62.16 81 SER A O 1
ATOM 609 N N . MET A 1 82 ? -25.794 26.820 -50.949 1.00 62.00 82 MET A N 1
ATOM 610 C CA . MET A 1 82 ? -24.539 27.372 -51.502 1.00 62.00 82 MET A CA 1
ATOM 611 C C . MET A 1 82 ? -23.252 26.940 -50.782 1.00 62.00 82 MET A C 1
ATOM 613 O O . MET A 1 82 ? -22.235 27.627 -50.857 1.00 62.00 82 MET A O 1
ATOM 617 N N . VAL A 1 83 ? -23.226 25.787 -50.107 1.00 61.25 83 VAL A N 1
ATOM 618 C CA . VAL A 1 83 ? -21.943 25.231 -49.637 1.00 61.25 83 VAL A CA 1
ATOM 619 C C . VAL A 1 83 ? -21.370 24.308 -50.708 1.00 61.25 83 VAL A C 1
ATOM 621 O O . VAL A 1 83 ? -21.817 23.173 -50.865 1.00 61.25 83 VAL A O 1
ATOM 624 N N . HIS A 1 84 ? -20.370 24.801 -51.446 1.00 68.88 84 HIS A N 1
ATOM 625 C CA . HIS A 1 84 ? -19.692 24.050 -52.503 1.00 68.88 84 HIS A CA 1
ATOM 626 C C . HIS A 1 84 ? -19.190 22.683 -51.990 1.00 68.88 84 HIS A C 1
ATOM 628 O O . HIS A 1 84 ? -18.415 22.638 -51.028 1.00 68.88 84 HIS A O 1
ATOM 634 N N . PRO A 1 85 ? -19.553 21.562 -52.644 1.00 72.94 85 PRO A N 1
ATOM 635 C CA . PRO A 1 85 ? -19.165 20.217 -52.211 1.00 72.94 85 PRO A CA 1
ATOM 636 C C . PRO A 1 85 ? -17.640 20.015 -52.146 1.00 72.94 85 PRO A C 1
ATOM 638 O O . PRO A 1 85 ? -17.159 19.243 -51.318 1.00 72.94 85 PRO A O 1
ATOM 641 N N . GLY A 1 86 ? -16.868 20.773 -52.935 1.00 75.00 86 GLY A N 1
ATOM 642 C CA . GLY A 1 86 ? -15.401 20.745 -52.897 1.00 75.00 86 GLY A CA 1
ATOM 643 C C . GLY A 1 86 ? -14.791 21.243 -51.580 1.00 75.00 86 GLY A C 1
ATOM 644 O O . GLY A 1 86 ? -13.772 20.710 -51.141 1.00 75.00 86 GLY A O 1
ATOM 645 N N . LEU A 1 87 ? -15.428 22.201 -50.894 1.00 77.00 87 LEU A N 1
ATOM 646 C CA . LEU A 1 87 ? -14.904 22.739 -49.633 1.00 77.00 87 LEU A CA 1
ATOM 647 C C . LEU A 1 87 ? -14.994 21.702 -48.500 1.00 77.00 87 LEU A C 1
ATOM 649 O O . LEU A 1 87 ? -14.090 21.589 -47.676 1.00 77.00 87 LEU A O 1
ATOM 653 N N . ARG A 1 88 ? -16.068 20.901 -48.485 1.00 77.56 88 ARG A N 1
ATOM 654 C CA . ARG A 1 88 ? -16.284 19.861 -47.465 1.00 77.56 88 ARG A CA 1
ATOM 655 C C . ARG A 1 88 ? -15.285 18.716 -47.597 1.00 77.56 88 ARG A C 1
ATOM 657 O O . ARG A 1 88 ? -14.761 18.256 -46.587 1.00 77.56 88 ARG A O 1
ATOM 664 N N . PHE A 1 89 ? -14.996 18.292 -48.827 1.00 78.50 89 PHE A N 1
ATOM 665 C CA . PHE A 1 89 ? -14.014 17.238 -49.069 1.00 78.50 89 PHE A CA 1
ATOM 666 C C . PHE A 1 89 ? -12.604 17.685 -48.657 1.00 78.50 89 PHE A C 1
ATOM 668 O O . PHE A 1 89 ? -11.928 16.959 -47.935 1.00 78.50 89 PHE A O 1
ATOM 675 N N . SER A 1 90 ? -12.215 18.918 -49.009 1.00 84.00 90 SER A N 1
ATOM 676 C CA . SER A 1 90 ? -10.907 19.493 -48.658 1.00 84.00 90 SER A CA 1
ATOM 677 C C . SER A 1 90 ? -10.686 19.625 -47.144 1.00 84.00 90 SER A C 1
ATOM 679 O O . SER A 1 90 ? -9.619 19.276 -46.627 1.00 84.00 90 SER A O 1
ATOM 681 N N . LEU A 1 91 ? -11.708 20.069 -46.401 1.00 85.50 91 LEU A N 1
ATOM 682 C CA . LEU A 1 91 ? -11.634 20.151 -44.940 1.00 85.50 91 LEU A CA 1
ATOM 683 C C . LEU A 1 91 ? -11.515 18.765 -44.302 1.00 85.50 91 LEU A C 1
ATOM 685 O O . LEU A 1 91 ? -10.700 18.586 -43.401 1.00 85.50 91 LEU A O 1
ATOM 689 N N . PHE A 1 92 ? -12.270 17.776 -44.788 1.00 88.25 92 PHE A N 1
ATOM 690 C CA . PHE A 1 92 ? -12.198 16.416 -44.259 1.00 88.25 92 PHE A CA 1
ATOM 691 C C . PHE A 1 92 ? -10.827 15.778 -44.506 1.00 88.25 92 PHE A C 1
ATOM 693 O O . PHE A 1 92 ? -10.239 15.225 -43.579 1.00 88.25 92 PHE A O 1
ATOM 700 N N . THR A 1 93 ? -10.273 15.903 -45.717 1.00 87.06 93 THR A N 1
ATOM 701 C CA . THR A 1 93 ? -8.930 15.387 -46.020 1.00 87.06 93 THR A CA 1
ATOM 702 C C . THR A 1 93 ? -7.856 16.088 -45.197 1.00 87.06 93 THR A C 1
ATOM 704 O O . THR A 1 93 ? -6.984 15.420 -44.649 1.00 87.06 93 THR A O 1
ATOM 707 N N . SER A 1 94 ? -7.944 17.412 -45.036 1.00 88.50 94 SER A N 1
ATOM 708 C CA . SER A 1 94 ? -6.994 18.166 -44.206 1.00 88.50 94 SER A CA 1
ATOM 709 C C . SER A 1 94 ? -7.058 17.731 -42.741 1.00 88.50 94 SER A C 1
ATOM 711 O O . SER A 1 94 ? -6.025 17.541 -42.105 1.00 88.50 94 SER A O 1
ATOM 713 N N . LEU A 1 95 ? -8.264 17.506 -42.213 1.00 91.75 95 LEU A N 1
ATOM 714 C CA . LEU A 1 95 ? -8.463 17.069 -40.834 1.00 91.75 95 LEU A CA 1
ATOM 715 C C . LEU A 1 95 ? -8.001 15.620 -40.619 1.00 91.75 95 LEU A C 1
ATOM 717 O O . LEU A 1 95 ? -7.397 15.325 -39.592 1.00 91.75 95 LEU A O 1
ATOM 721 N N . ALA A 1 96 ? -8.212 14.735 -41.597 1.00 88.69 96 ALA A N 1
ATOM 722 C CA . ALA A 1 96 ? -7.723 13.358 -41.562 1.00 88.69 96 ALA A CA 1
ATOM 723 C C . ALA A 1 96 ? -6.187 13.289 -41.604 1.00 88.69 96 ALA A C 1
ATOM 725 O O . ALA A 1 96 ? -5.587 12.544 -40.831 1.00 88.69 96 ALA A O 1
ATOM 726 N N . VAL A 1 97 ? -5.542 14.106 -42.445 1.00 89.94 97 VAL A N 1
ATOM 727 C CA . VAL A 1 97 ? -4.074 14.213 -42.495 1.00 89.94 97 VAL A CA 1
ATOM 728 C C . VAL A 1 97 ? -3.528 14.792 -41.190 1.00 89.94 97 VAL A C 1
ATOM 730 O O . VAL A 1 97 ? -2.587 14.234 -40.632 1.00 89.94 97 VAL A O 1
ATOM 733 N N . ALA A 1 98 ? -4.142 15.851 -40.651 1.00 90.06 98 ALA A N 1
ATOM 734 C CA . ALA A 1 98 ? -3.734 16.432 -39.373 1.00 90.06 98 ALA A CA 1
ATOM 735 C C . ALA A 1 98 ? -3.889 15.434 -38.211 1.00 90.06 98 ALA A C 1
ATOM 737 O O . ALA A 1 98 ? -2.980 15.292 -37.394 1.00 90.06 98 ALA A O 1
ATOM 738 N N . ALA A 1 99 ? -5.001 14.695 -38.160 1.00 90.94 99 ALA A N 1
ATOM 739 C CA . ALA A 1 99 ? -5.230 13.662 -37.153 1.00 90.94 99 ALA A CA 1
ATOM 740 C C . ALA A 1 99 ? -4.238 12.494 -37.287 1.00 90.94 99 ALA A C 1
ATOM 742 O O . ALA A 1 99 ? -3.704 12.034 -36.279 1.00 90.94 99 ALA A O 1
ATOM 743 N N . GLY A 1 100 ? -3.944 12.051 -38.514 1.00 89.31 100 GLY A N 1
ATOM 744 C CA . GLY A 1 100 ? -2.948 11.013 -38.785 1.00 89.31 100 GLY A CA 1
ATOM 745 C C . GLY A 1 100 ? -1.533 11.440 -38.392 1.00 89.31 100 GLY A C 1
ATOM 746 O O . GLY A 1 100 ? -0.826 10.682 -37.732 1.00 89.31 100 GLY A O 1
ATOM 747 N N . PHE A 1 101 ? -1.142 12.675 -38.716 1.00 89.81 101 PHE A N 1
ATOM 748 C CA . PHE A 1 101 ? 0.170 13.224 -38.372 1.00 89.81 101 PHE A CA 1
ATOM 749 C C . PHE A 1 101 ? 0.341 13.394 -36.857 1.00 89.81 101 PHE A C 1
ATOM 751 O O . PHE A 1 101 ? 1.335 12.941 -36.295 1.00 89.81 101 PHE A O 1
ATOM 758 N N . LEU A 1 102 ? -0.651 13.967 -36.167 1.00 87.06 102 LEU A N 1
ATOM 759 C CA . LEU A 1 102 ? -0.624 14.113 -34.706 1.00 87.06 102 LEU A CA 1
ATOM 760 C C . LEU A 1 102 ? -0.676 12.755 -33.990 1.00 87.06 102 LEU A C 1
ATOM 762 O O . LEU A 1 102 ? 0.002 12.566 -32.979 1.00 87.06 102 LEU A O 1
ATOM 766 N N . GLY A 1 103 ? -1.450 11.801 -34.512 1.00 87.44 103 GLY A N 1
ATOM 767 C CA . GLY A 1 103 ? -1.509 10.433 -33.997 1.00 87.44 103 GLY A CA 1
ATOM 768 C C . GLY A 1 103 ? -0.173 9.704 -34.141 1.00 87.44 103 GLY A C 1
ATOM 769 O O . GLY A 1 103 ? 0.318 9.132 -33.167 1.00 87.44 103 GLY A O 1
ATOM 770 N N . GLY A 1 104 ? 0.443 9.787 -35.323 1.00 84.31 104 GLY A N 1
ATOM 771 C CA . GLY A 1 104 ? 1.759 9.217 -35.609 1.00 84.31 104 GLY A CA 1
ATOM 772 C C . GLY A 1 104 ? 2.870 9.845 -34.769 1.00 84.31 104 GLY A C 1
ATOM 773 O O . GLY A 1 104 ? 3.660 9.113 -34.182 1.00 84.31 104 GLY A O 1
ATOM 774 N N . TYR A 1 105 ? 2.883 11.175 -34.621 1.00 84.50 105 TYR A N 1
ATOM 775 C CA . TYR A 1 105 ? 3.867 11.880 -33.792 1.00 84.50 105 TYR A CA 1
ATOM 776 C C . TYR A 1 105 ? 3.774 11.451 -32.324 1.00 84.50 105 TYR A C 1
ATOM 778 O O . TYR A 1 105 ? 4.765 11.033 -31.740 1.00 84.50 105 TYR A O 1
ATOM 786 N N . ARG A 1 106 ? 2.566 11.433 -31.739 1.00 80.62 106 ARG A N 1
ATOM 787 C CA . ARG A 1 106 ? 2.360 10.988 -30.345 1.00 80.62 106 ARG A CA 1
ATOM 788 C C . ARG A 1 106 ? 2.627 9.500 -30.126 1.00 80.62 106 ARG A C 1
ATOM 790 O O . ARG A 1 106 ? 2.795 9.082 -28.979 1.00 80.62 106 ARG A O 1
ATOM 797 N N . TRP A 1 107 ? 2.557 8.682 -31.174 1.00 82.12 107 TRP A N 1
ATOM 798 C CA . TRP A 1 107 ? 2.958 7.278 -31.111 1.00 82.12 107 TRP A CA 1
ATOM 799 C C . TRP A 1 107 ? 4.481 7.146 -31.166 1.00 82.12 107 TRP A C 1
ATOM 801 O O . TRP A 1 107 ? 5.049 6.465 -30.319 1.00 82.12 107 TRP A O 1
ATOM 811 N N . GLY A 1 108 ? 5.128 7.839 -32.107 1.00 77.69 108 GLY A N 1
ATOM 812 C CA . GLY A 1 108 ? 6.582 7.873 -32.255 1.00 77.69 108 GLY A CA 1
ATOM 813 C C . GLY A 1 108 ? 7.286 8.383 -31.001 1.00 77.69 108 GLY A C 1
ATOM 814 O O . GLY A 1 108 ? 8.208 7.730 -30.536 1.00 77.69 108 GLY A O 1
ATOM 815 N N . ASP A 1 109 ? 6.780 9.458 -30.397 1.00 77.94 109 ASP A N 1
ATOM 816 C CA . ASP A 1 109 ? 7.283 10.036 -29.141 1.00 77.94 109 ASP A CA 1
ATOM 817 C C . ASP A 1 109 ? 7.264 9.001 -27.998 1.00 77.94 109 ASP A C 1
ATOM 819 O O . ASP A 1 109 ? 8.273 8.720 -27.362 1.00 77.94 109 ASP A O 1
ATOM 823 N N . ARG A 1 110 ? 6.146 8.273 -27.847 1.00 77.31 110 ARG A N 1
ATOM 824 C CA . ARG A 1 110 ? 6.014 7.178 -26.865 1.00 77.31 110 ARG A CA 1
ATOM 825 C C . ARG A 1 110 ? 6.891 5.958 -27.156 1.00 77.31 110 ARG A C 1
ATOM 827 O O . ARG A 1 110 ? 7.101 5.133 -26.266 1.00 77.31 110 ARG A O 1
ATOM 834 N N . VAL A 1 111 ? 7.315 5.752 -28.400 1.00 74.94 111 VAL A N 1
ATOM 835 C CA . VAL A 1 111 ? 8.241 4.669 -28.771 1.00 74.94 111 VAL A CA 1
ATOM 836 C C . VAL A 1 111 ? 9.687 5.118 -28.550 1.00 74.94 111 VAL A C 1
ATOM 838 O O . VAL A 1 111 ? 10.465 4.350 -27.991 1.00 74.94 111 VAL A O 1
ATOM 841 N N . GLY A 1 112 ? 10.022 6.362 -28.899 1.00 73.25 112 GLY A N 1
ATOM 842 C CA . GLY A 1 112 ? 11.323 6.983 -28.640 1.00 73.25 112 GLY A CA 1
ATOM 843 C C . GLY A 1 112 ? 11.654 7.032 -27.149 1.00 73.25 112 GLY A C 1
ATOM 844 O O . GLY A 1 112 ? 12.681 6.490 -26.746 1.00 73.25 112 GLY A O 1
ATOM 845 N N . ASP A 1 113 ? 10.727 7.534 -26.327 1.00 76.31 113 ASP A N 1
ATOM 846 C CA . ASP A 1 113 ? 10.860 7.561 -24.863 1.00 76.31 113 ASP A CA 1
ATOM 847 C C . ASP A 1 113 ? 11.111 6.168 -24.276 1.00 76.31 113 ASP A C 1
ATOM 849 O O . ASP A 1 113 ? 11.864 6.010 -23.316 1.00 76.31 113 ASP A O 1
ATOM 853 N N . ARG A 1 114 ? 10.494 5.127 -24.851 1.00 75.06 114 ARG A N 1
ATOM 854 C CA . ARG A 1 114 ? 10.733 3.744 -24.420 1.00 75.06 114 ARG A CA 1
ATOM 855 C C . ARG A 1 114 ? 12.150 3.294 -24.750 1.00 75.06 114 ARG A C 1
ATOM 857 O O . ARG A 1 114 ? 12.787 2.700 -23.892 1.00 75.06 114 ARG A O 1
ATOM 864 N N . HIS A 1 115 ? 12.664 3.599 -25.940 1.00 70.75 115 HIS A N 1
ATOM 865 C CA . HIS A 1 115 ? 14.036 3.242 -26.306 1.00 70.75 115 HIS A CA 1
ATOM 866 C C . HIS A 1 115 ? 15.087 3.961 -25.453 1.00 70.75 115 HIS A C 1
ATOM 868 O O . HIS A 1 115 ? 16.054 3.326 -25.037 1.00 70.75 115 HIS A O 1
ATOM 874 N N . GLU A 1 116 ? 14.890 5.241 -25.131 1.00 74.25 116 GLU A N 1
ATOM 875 C CA . GLU A 1 116 ? 15.816 5.984 -24.264 1.00 74.25 116 GLU A CA 1
ATOM 876 C C . GLU A 1 116 ? 15.792 5.462 -22.817 1.00 74.25 116 GLU A C 1
ATOM 878 O O . GLU A 1 116 ? 16.845 5.255 -22.205 1.00 74.25 116 GLU A O 1
ATOM 883 N N . ARG A 1 117 ? 14.598 5.129 -22.302 1.00 76.19 117 ARG A N 1
ATOM 884 C CA . ARG A 1 117 ? 14.430 4.492 -20.984 1.00 76.19 117 ARG A CA 1
ATOM 885 C C . ARG A 1 117 ? 15.047 3.100 -20.895 1.00 76.19 117 ARG A C 1
ATOM 887 O O . ARG A 1 117 ? 15.402 2.676 -19.800 1.00 76.19 117 ARG A O 1
ATOM 894 N N . LEU A 1 118 ? 15.155 2.385 -22.011 1.00 81.50 118 LEU A N 1
ATOM 895 C CA . LEU A 1 118 ? 15.751 1.050 -22.057 1.00 81.50 118 LEU A CA 1
ATOM 896 C C . LEU A 1 118 ? 17.285 1.085 -22.045 1.00 81.50 118 LEU A C 1
ATOM 898 O O . LEU A 1 118 ? 17.899 0.104 -21.642 1.00 81.50 118 LEU A O 1
ATOM 902 N N . GLY A 1 119 ? 17.907 2.182 -22.487 1.00 84.62 119 GLY A N 1
ATOM 903 C CA . GLY A 1 119 ? 19.362 2.252 -22.667 1.00 84.62 119 GLY A CA 1
ATOM 904 C C . GLY A 1 119 ? 20.137 2.922 -21.533 1.00 84.62 119 GLY A C 1
ATOM 905 O O . GLY A 1 119 ? 21.351 2.752 -21.455 1.00 84.62 119 GLY A O 1
ATOM 906 N N . THR A 1 120 ? 19.474 3.697 -20.673 1.00 91.44 120 THR A N 1
ATOM 907 C CA . THR A 1 120 ? 20.143 4.488 -19.630 1.00 91.44 120 THR A CA 1
ATOM 908 C C . THR A 1 120 ? 19.754 4.008 -18.237 1.00 91.44 120 THR A C 1
ATOM 910 O O . THR A 1 120 ? 18.577 3.976 -17.877 1.00 91.44 120 THR A O 1
ATOM 913 N N . CYS A 1 121 ? 20.755 3.622 -17.444 1.00 94.81 121 CYS A N 1
ATOM 914 C CA . CYS A 1 121 ? 20.555 3.312 -16.034 1.00 94.81 121 CYS A CA 1
ATOM 915 C C . CYS A 1 121 ? 20.550 4.598 -15.209 1.00 94.81 121 CYS A C 1
ATOM 917 O O . CYS A 1 121 ? 21.380 5.484 -15.424 1.00 94.81 121 CYS A O 1
ATOM 919 N N . TYR A 1 122 ? 19.643 4.693 -14.243 1.00 95.06 122 TYR A N 1
ATOM 920 C CA . TYR A 1 122 ? 19.609 5.788 -13.281 1.00 95.06 122 TYR A CA 1
ATOM 921 C C . TYR A 1 122 ? 19.202 5.280 -11.900 1.00 95.06 122 TYR A C 1
ATOM 923 O O . TYR A 1 122 ? 18.540 4.257 -11.774 1.00 95.06 122 TYR A O 1
ATOM 931 N N . ALA A 1 123 ? 19.604 6.004 -10.855 1.00 96.56 123 ALA A N 1
ATOM 932 C CA . ALA A 1 123 ? 19.230 5.670 -9.489 1.00 96.56 123 ALA A CA 1
ATOM 933 C C . ALA A 1 123 ? 17.843 6.235 -9.142 1.00 96.56 123 ALA A C 1
ATOM 935 O O . ALA A 1 123 ? 17.569 7.421 -9.349 1.00 96.56 123 ALA A O 1
ATOM 936 N N . LYS A 1 124 ? 16.976 5.405 -8.560 1.00 96.44 124 LYS A N 1
ATOM 937 C CA . LYS A 1 124 ? 15.656 5.774 -8.040 1.00 96.44 124 LYS A CA 1
ATOM 938 C C . LYS A 1 124 ? 15.465 5.196 -6.645 1.00 96.44 124 LYS A C 1
ATOM 940 O O . LYS A 1 124 ? 15.716 4.018 -6.410 1.00 96.44 124 LYS A O 1
ATOM 945 N N . SER A 1 125 ? 14.992 6.027 -5.718 1.00 96.12 125 SER A N 1
ATOM 946 C CA . SER A 1 125 ? 14.715 5.606 -4.342 1.00 96.12 125 SER A CA 1
ATOM 947 C C . SER A 1 125 ? 13.227 5.352 -4.122 1.00 96.12 125 SER A C 1
ATOM 949 O O . SER A 1 125 ? 12.415 6.275 -4.217 1.00 96.12 125 SER A O 1
ATOM 951 N N . TYR A 1 126 ? 12.885 4.130 -3.735 1.00 95.56 126 TYR A N 1
ATOM 952 C CA . TYR A 1 126 ? 11.540 3.698 -3.376 1.00 95.56 126 TYR A CA 1
ATOM 953 C C . TYR A 1 126 ? 11.341 3.769 -1.867 1.00 95.56 126 TYR A C 1
ATOM 955 O O . TYR A 1 126 ? 12.207 3.346 -1.108 1.00 95.56 126 TYR A O 1
ATOM 963 N N . ASP A 1 127 ? 10.210 4.302 -1.416 1.00 91.38 127 ASP A N 1
ATOM 964 C CA . ASP A 1 127 ? 9.792 4.140 -0.023 1.00 91.38 127 ASP A CA 1
ATOM 965 C C . ASP A 1 127 ? 9.151 2.762 0.141 1.00 91.38 127 ASP A C 1
ATOM 967 O O . ASP A 1 127 ? 8.192 2.437 -0.557 1.00 91.38 127 ASP A O 1
ATOM 971 N N . VAL A 1 128 ? 9.718 1.938 1.014 1.00 93.31 128 VAL A N 1
ATOM 972 C CA . VAL A 1 128 ? 9.242 0.580 1.316 1.00 93.31 128 VAL A CA 1
ATOM 973 C C . VAL A 1 128 ? 9.052 0.398 2.821 1.00 93.31 128 VAL A C 1
ATOM 975 O O . VAL A 1 128 ? 8.930 -0.721 3.319 1.00 93.31 128 VAL A O 1
ATOM 978 N N . SER A 1 129 ? 9.016 1.501 3.571 1.00 86.50 129 SER A N 1
ATOM 979 C CA . SER A 1 129 ? 8.869 1.496 5.024 1.00 86.50 129 SER A CA 1
ATOM 980 C C . SER A 1 129 ? 7.565 0.828 5.467 1.00 86.50 129 SER A C 1
ATOM 982 O O . SER A 1 129 ? 7.514 0.195 6.524 1.00 86.50 129 SER A O 1
ATOM 984 N N . ASP A 1 130 ? 6.530 0.902 4.633 1.00 83.38 130 ASP A N 1
ATOM 985 C CA . ASP A 1 130 ? 5.220 0.303 4.849 1.00 83.38 130 ASP A CA 1
ATOM 986 C C . ASP A 1 130 ? 5.193 -1.221 4.651 1.00 83.38 130 ASP A C 1
ATOM 988 O O . ASP A 1 130 ? 4.345 -1.887 5.256 1.00 83.38 130 ASP A O 1
ATOM 992 N N . LEU A 1 131 ? 6.126 -1.752 3.852 1.00 88.06 131 LEU A N 1
ATOM 993 C CA . LEU A 1 131 ? 6.303 -3.179 3.570 1.00 88.06 131 LEU A CA 1
ATOM 994 C C . LEU A 1 131 ? 7.278 -3.835 4.558 1.00 88.06 131 LEU A C 1
ATOM 996 O O . LEU A 1 131 ? 7.023 -4.929 5.051 1.00 88.06 131 LEU A O 1
ATOM 1000 N N . VAL A 1 132 ? 8.361 -3.140 4.910 1.00 88.50 132 VAL A N 1
ATOM 1001 C CA . VAL A 1 132 ? 9.426 -3.655 5.790 1.00 88.50 132 VAL A CA 1
ATOM 1002 C C . VAL A 1 132 ? 9.095 -3.433 7.281 1.00 88.50 132 VAL A C 1
ATOM 1004 O O . VAL A 1 132 ? 9.557 -4.167 8.156 1.00 88.50 132 VAL A O 1
ATOM 1007 N N . GLY A 1 133 ? 8.262 -2.433 7.603 1.00 71.38 133 GLY A N 1
ATOM 1008 C CA . GLY A 1 133 ? 7.993 -1.955 8.969 1.00 71.38 133 GLY A CA 1
ATOM 1009 C C . GLY A 1 133 ? 6.870 -2.655 9.751 1.00 71.38 133 GLY A C 1
ATOM 1010 O O . GLY A 1 133 ? 6.535 -2.207 10.851 1.00 71.38 133 GLY A O 1
ATOM 1011 N N . GLY A 1 134 ? 6.279 -3.734 9.227 1.00 59.84 134 GLY A N 1
ATOM 1012 C CA . GLY A 1 134 ? 5.086 -4.382 9.798 1.00 59.84 134 GLY A CA 1
ATOM 1013 C C . GLY A 1 134 ? 5.279 -5.112 11.138 1.00 59.84 134 GLY A C 1
ATOM 1014 O O . GLY A 1 134 ? 4.309 -5.346 11.858 1.00 59.84 134 GLY A O 1
ATOM 1015 N N . THR A 1 135 ? 6.508 -5.440 11.537 1.00 44.56 135 THR A N 1
ATOM 1016 C CA . THR A 1 135 ? 6.768 -6.312 12.696 1.00 44.56 135 THR A CA 1
ATOM 1017 C C . THR A 1 135 ? 7.354 -5.550 13.887 1.00 44.56 135 THR A C 1
ATOM 1019 O O . THR A 1 135 ? 8.549 -5.573 14.169 1.00 44.56 135 THR A O 1
ATOM 1022 N N . THR A 1 136 ? 6.474 -4.861 14.616 1.00 47.38 136 THR A N 1
ATOM 1023 C CA . THR A 1 136 ? 6.549 -4.650 16.077 1.00 47.38 136 THR A CA 1
ATOM 1024 C C . THR A 1 136 ? 7.945 -4.437 16.688 1.00 47.38 136 THR A C 1
ATOM 1026 O O . THR A 1 136 ? 8.496 -5.372 17.252 1.00 47.38 136 THR A O 1
ATOM 1029 N N . SER A 1 137 ? 8.497 -3.216 16.686 1.00 51.38 137 SER A N 1
ATOM 1030 C CA . SER A 1 137 ? 9.584 -2.760 17.599 1.00 51.38 137 SER A CA 1
ATOM 1031 C C . SER A 1 137 ? 10.815 -3.678 17.791 1.00 51.38 137 SER A C 1
ATOM 1033 O O . SER A 1 137 ? 11.600 -3.459 18.715 1.00 51.38 137 SER A O 1
ATOM 1035 N N . ARG A 1 138 ? 11.025 -4.686 16.939 1.00 53.1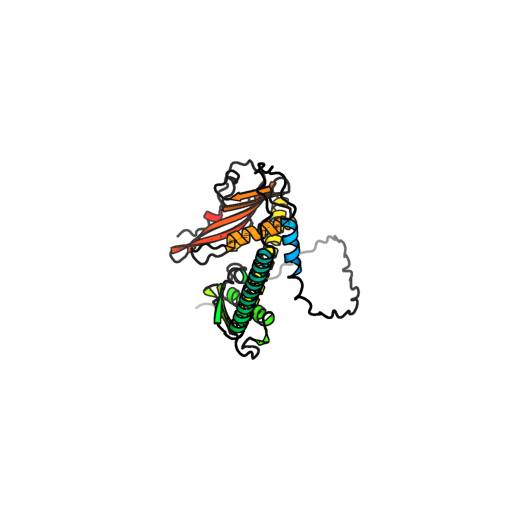6 138 ARG A N 1
ATOM 1036 C CA . ARG A 1 138 ? 11.986 -5.769 17.163 1.00 53.16 138 ARG A CA 1
ATOM 1037 C C . ARG A 1 138 ? 13.352 -5.410 16.586 1.00 53.16 138 ARG A C 1
ATOM 1039 O O . ARG A 1 138 ? 13.920 -6.162 15.818 1.00 53.16 138 ARG A O 1
ATOM 1046 N N . GLY A 1 139 ? 13.882 -4.258 16.992 1.00 66.94 139 GLY A N 1
ATOM 1047 C CA . GLY A 1 139 ? 15.262 -3.838 16.726 1.00 66.94 139 GLY A CA 1
ATOM 1048 C C . GLY A 1 139 ? 15.621 -3.593 15.253 1.00 66.94 139 GLY A C 1
ATOM 1049 O O . GLY A 1 139 ? 14.906 -3.971 14.331 1.00 66.94 139 GLY A O 1
ATOM 1050 N N . ALA A 1 140 ? 16.767 -2.945 15.036 1.00 73.44 140 ALA A N 1
ATOM 1051 C CA . ALA A 1 140 ? 17.313 -2.695 13.699 1.00 73.44 140 ALA A CA 1
ATOM 1052 C C . ALA A 1 140 ? 17.609 -3.997 12.928 1.00 73.44 140 ALA A C 1
ATOM 1054 O O . ALA A 1 140 ? 17.448 -4.035 11.716 1.00 73.44 140 ALA A O 1
ATOM 1055 N N . ALA A 1 141 ? 17.960 -5.077 13.637 1.00 78.81 141 ALA A N 1
ATOM 1056 C CA . ALA A 1 141 ? 18.276 -6.369 13.029 1.00 78.81 141 ALA A CA 1
ATOM 1057 C C . ALA A 1 141 ? 17.085 -7.007 12.290 1.00 78.81 141 ALA A C 1
ATOM 1059 O O . ALA A 1 141 ? 17.275 -7.577 11.222 1.00 78.81 141 ALA A O 1
ATOM 1060 N N . ALA A 1 142 ? 15.858 -6.890 12.817 1.00 79.56 142 ALA A N 1
ATOM 1061 C CA . ALA A 1 142 ? 14.682 -7.412 12.116 1.00 79.56 142 ALA A CA 1
ATOM 1062 C C . ALA A 1 142 ? 14.347 -6.584 10.869 1.00 79.56 142 ALA A C 1
ATOM 1064 O O . ALA A 1 142 ? 13.883 -7.135 9.880 1.00 79.56 142 ALA A O 1
ATOM 1065 N N . ALA A 1 143 ? 14.607 -5.272 10.903 1.00 79.44 143 ALA A N 1
ATOM 1066 C CA . ALA A 1 143 ? 14.419 -4.430 9.728 1.00 79.44 143 ALA A CA 1
ATOM 1067 C C . ALA A 1 143 ? 15.375 -4.842 8.600 1.00 79.44 143 ALA A C 1
ATOM 1069 O O . ALA A 1 143 ? 14.921 -4.978 7.472 1.00 79.44 143 ALA A O 1
ATOM 1070 N N . SER A 1 144 ? 16.653 -5.099 8.908 1.00 86.06 144 SER A N 1
ATOM 1071 C CA . SER A 1 144 ? 17.625 -5.598 7.924 1.00 86.06 144 SER A CA 1
ATOM 1072 C C . SER A 1 144 ? 17.181 -6.915 7.285 1.00 86.06 144 SER A C 1
ATOM 1074 O O . SER A 1 144 ? 17.131 -6.986 6.067 1.00 86.06 144 SER A O 1
ATOM 1076 N N . ALA A 1 145 ? 16.745 -7.900 8.080 1.00 85.69 145 ALA A N 1
ATOM 1077 C CA . ALA A 1 145 ? 16.266 -9.177 7.540 1.00 85.69 145 ALA A CA 1
ATOM 1078 C C . ALA A 1 145 ? 15.061 -9.012 6.591 1.00 85.69 145 ALA A C 1
ATOM 1080 O O . ALA A 1 145 ? 15.008 -9.636 5.538 1.00 85.69 145 ALA A O 1
ATOM 1081 N N . ASN A 1 146 ? 14.121 -8.123 6.927 1.00 90.31 146 ASN A N 1
ATOM 1082 C CA . ASN A 1 146 ? 12.971 -7.834 6.068 1.00 90.31 146 ASN A CA 1
ATOM 1083 C C . ASN A 1 146 ? 13.376 -7.119 4.759 1.00 90.31 146 ASN A C 1
ATOM 1085 O O . ASN A 1 146 ? 12.680 -7.247 3.753 1.00 90.31 146 ASN A O 1
ATOM 1089 N N . PHE A 1 147 ? 14.463 -6.334 4.766 1.00 94.44 147 PHE A N 1
ATOM 1090 C CA . PHE A 1 147 ? 15.015 -5.748 3.542 1.00 94.44 147 PHE A CA 1
ATOM 1091 C C . PHE A 1 147 ? 15.652 -6.809 2.655 1.00 94.44 147 PHE A C 1
ATOM 1093 O O . PHE A 1 147 ? 15.393 -6.785 1.458 1.00 94.44 147 PHE A O 1
ATOM 1100 N N . ASP A 1 148 ? 16.425 -7.728 3.232 1.00 95.25 148 ASP A N 1
ATOM 1101 C CA . ASP A 1 148 ? 17.058 -8.817 2.484 1.00 95.25 148 ASP A CA 1
ATOM 1102 C C . ASP A 1 148 ? 15.989 -9.668 1.776 1.00 95.25 148 ASP A C 1
ATOM 1104 O O . ASP A 1 148 ? 16.066 -9.876 0.571 1.00 95.25 148 ASP A O 1
ATOM 1108 N N . GLU A 1 149 ? 14.902 -10.030 2.472 1.00 94.62 149 GLU A N 1
ATOM 1109 C CA . GLU A 1 149 ? 13.769 -10.750 1.867 1.00 94.62 149 GLU A CA 1
ATOM 1110 C C . GLU A 1 149 ? 13.098 -9.973 0.716 1.00 94.62 149 GLU A C 1
ATOM 1112 O O . GLU A 1 149 ? 12.684 -10.562 -0.287 1.00 94.62 149 GLU A O 1
ATOM 1117 N N . LEU A 1 150 ? 12.970 -8.648 0.849 1.00 95.44 150 LEU A N 1
ATOM 1118 C CA . LEU A 1 150 ? 12.395 -7.797 -0.195 1.00 95.44 150 LEU A CA 1
ATOM 1119 C C . LEU A 1 150 ? 13.338 -7.653 -1.396 1.00 95.44 150 LEU A C 1
ATOM 1121 O O . LEU A 1 150 ? 12.870 -7.638 -2.534 1.00 95.44 150 LEU A O 1
ATOM 1125 N N . ILE A 1 151 ? 14.643 -7.535 -1.153 1.00 97.19 151 ILE A N 1
ATOM 1126 C CA . ILE A 1 151 ? 15.670 -7.470 -2.195 1.00 97.19 151 ILE A CA 1
ATOM 1127 C C . ILE A 1 151 ? 15.688 -8.783 -2.974 1.00 97.19 151 ILE A C 1
ATOM 1129 O O . ILE A 1 151 ? 15.512 -8.748 -4.190 1.00 97.19 151 ILE A O 1
ATOM 1133 N N . ASP A 1 152 ? 15.777 -9.920 -2.280 1.00 96.62 152 ASP A N 1
ATOM 1134 C CA . ASP A 1 152 ? 15.768 -11.258 -2.881 1.00 96.62 152 ASP A CA 1
ATOM 1135 C C . ASP A 1 152 ? 14.545 -11.458 -3.781 1.00 96.62 152 ASP A C 1
ATOM 1137 O O . ASP A 1 152 ? 14.629 -12.012 -4.879 1.00 96.62 152 ASP A O 1
ATOM 1141 N N . LEU A 1 153 ? 13.382 -10.979 -3.338 1.00 96.44 153 LEU A N 1
ATOM 1142 C CA . LEU A 1 153 ? 12.174 -11.005 -4.146 1.00 96.44 153 LEU A CA 1
ATOM 1143 C C . LEU A 1 153 ? 12.299 -10.134 -5.400 1.00 96.44 153 LEU A C 1
ATOM 1145 O O . LEU A 1 153 ? 11.957 -10.601 -6.486 1.00 96.44 153 LEU A O 1
ATOM 1149 N N . VAL A 1 154 ? 12.705 -8.869 -5.257 1.00 97.38 154 VAL A N 1
ATOM 1150 C CA . VAL A 1 154 ? 12.813 -7.941 -6.392 1.00 97.38 154 VAL A CA 1
ATOM 1151 C C . VAL A 1 154 ? 13.757 -8.514 -7.440 1.00 97.38 154 VAL A C 1
ATOM 1153 O O . VAL A 1 154 ? 13.385 -8.556 -8.611 1.00 97.38 154 VAL A O 1
ATOM 1156 N N . VAL A 1 155 ? 14.915 -9.025 -7.021 1.00 97.56 155 VAL A N 1
ATOM 1157 C CA . VAL A 1 155 ? 15.891 -9.632 -7.930 1.00 97.56 155 VAL A CA 1
ATOM 1158 C C . VAL A 1 155 ? 15.315 -10.881 -8.600 1.00 97.56 155 VAL A C 1
ATOM 1160 O O . VAL A 1 155 ? 15.467 -11.068 -9.806 1.00 97.56 155 VAL A O 1
ATOM 1163 N N . ARG A 1 156 ? 14.586 -11.724 -7.864 1.00 97.31 156 ARG A N 1
ATOM 1164 C CA . ARG A 1 156 ? 13.997 -12.951 -8.419 1.00 97.31 156 ARG A CA 1
ATOM 1165 C C . ARG A 1 156 ? 12.846 -12.707 -9.399 1.00 97.31 156 ARG A C 1
ATOM 1167 O O . ARG A 1 156 ? 12.666 -13.501 -10.319 1.00 97.31 156 ARG A O 1
ATOM 1174 N N . GLU A 1 157 ? 12.016 -11.694 -9.173 1.00 97.62 157 GLU A N 1
ATOM 1175 C CA . GLU A 1 157 ? 10.774 -11.484 -9.937 1.00 97.62 157 GLU A CA 1
ATOM 1176 C C . GLU A 1 157 ? 10.922 -10.439 -11.053 1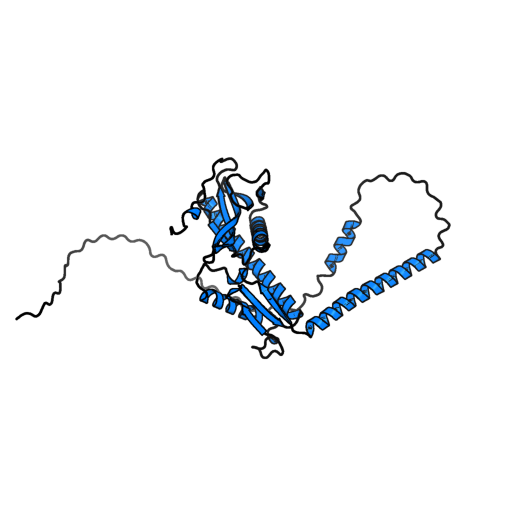.00 97.62 157 GLU A C 1
ATOM 1178 O O . GLU A 1 157 ? 10.206 -10.512 -12.052 1.00 97.62 157 GLU A O 1
ATOM 1183 N N . VAL A 1 158 ? 11.817 -9.457 -10.897 1.00 97.38 158 VAL A N 1
ATOM 1184 C CA . VAL A 1 158 ? 11.990 -8.357 -11.853 1.00 97.38 158 VAL A CA 1
ATOM 1185 C C . VAL A 1 158 ? 13.300 -8.515 -12.594 1.00 97.38 158 VAL A C 1
ATOM 1187 O O . VAL A 1 158 ? 14.343 -8.208 -12.034 1.00 97.38 158 VAL A O 1
ATOM 1190 N N . GLU A 1 159 ? 13.222 -8.917 -13.864 1.00 95.50 159 GLU A N 1
ATOM 1191 C CA . GLU A 1 159 ? 14.375 -9.027 -14.773 1.00 95.50 159 GLU A CA 1
ATOM 1192 C C . GLU A 1 159 ? 15.616 -9.621 -14.056 1.00 95.50 159 GLU A C 1
ATOM 1194 O O . GLU A 1 159 ? 16.565 -8.894 -13.738 1.00 95.50 159 GLU A O 1
ATOM 1199 N N . PRO A 1 160 ? 15.595 -10.933 -13.741 1.00 96.75 160 PRO A N 1
ATOM 1200 C CA . PRO A 1 160 ? 16.653 -11.562 -12.953 1.00 96.75 160 PRO A CA 1
ATOM 1201 C C . PRO A 1 160 ? 18.041 -11.432 -13.583 1.00 96.75 160 PRO A C 1
ATOM 1203 O O . PRO A 1 160 ? 19.028 -11.310 -12.862 1.00 96.75 160 PRO A O 1
ATOM 1206 N N . ASP A 1 161 ? 18.124 -11.411 -14.911 1.00 96.94 161 ASP A N 1
ATOM 1207 C CA . ASP A 1 161 ? 19.385 -11.402 -15.651 1.00 96.94 161 ASP A CA 1
ATOM 1208 C C . ASP A 1 161 ? 20.030 -9.999 -15.709 1.00 96.94 161 ASP A C 1
ATOM 1210 O O . ASP A 1 161 ? 21.194 -9.869 -16.089 1.00 96.94 161 ASP A O 1
ATOM 1214 N N . SER A 1 162 ? 19.317 -8.938 -15.312 1.00 95.69 162 SER A N 1
ATOM 1215 C CA . SER A 1 162 ? 19.810 -7.554 -15.314 1.00 95.69 162 SER A CA 1
ATOM 1216 C C . SER A 1 162 ? 20.681 -7.213 -14.110 1.00 95.69 162 SER A C 1
ATOM 1218 O O . SER A 1 162 ? 21.485 -6.279 -14.177 1.00 95.69 162 SER A O 1
ATOM 1220 N N . TRP A 1 163 ? 20.545 -7.953 -13.010 1.00 97.31 163 TRP A N 1
ATOM 1221 C CA . TRP A 1 163 ? 21.216 -7.652 -11.747 1.00 97.31 163 TRP A CA 1
ATOM 1222 C C . TRP A 1 163 ? 22.683 -8.086 -11.761 1.00 97.31 163 TRP A C 1
ATOM 1224 O O . TRP A 1 163 ? 23.016 -9.181 -12.220 1.00 97.31 163 TRP A O 1
ATOM 1234 N N . MET A 1 164 ? 23.575 -7.254 -11.205 1.00 95.94 164 MET A N 1
ATOM 1235 C CA . MET A 1 164 ? 25.018 -7.544 -11.169 1.00 95.94 164 MET A CA 1
ATOM 1236 C C . MET A 1 164 ? 25.345 -8.854 -10.439 1.00 95.94 164 MET A C 1
ATOM 1238 O O . MET A 1 164 ? 26.276 -9.556 -10.827 1.00 95.94 164 MET A O 1
ATOM 1242 N N . GLU A 1 165 ? 24.568 -9.216 -9.418 1.00 94.81 165 GLU A N 1
ATOM 1243 C CA . GLU A 1 165 ? 24.741 -10.474 -8.680 1.00 94.81 165 GLU A CA 1
ATOM 1244 C C . GLU A 1 165 ? 24.457 -11.729 -9.519 1.00 94.81 165 GLU A C 1
ATOM 1246 O O . GLU A 1 165 ? 25.042 -12.780 -9.259 1.00 94.81 165 GLU A O 1
ATOM 1251 N N . ASN A 1 166 ? 23.660 -11.598 -10.584 1.00 95.81 166 ASN A N 1
ATOM 1252 C CA . ASN A 1 166 ? 23.373 -12.663 -11.546 1.00 95.81 166 ASN A CA 1
ATOM 1253 C C . ASN A 1 166 ? 24.263 -12.580 -12.802 1.00 95.81 166 ASN A C 1
ATOM 1255 O O . ASN A 1 166 ? 24.051 -13.310 -13.768 1.00 95.81 166 ASN A O 1
ATOM 1259 N N . GLY A 1 167 ? 25.284 -11.712 -12.796 1.00 96.00 167 GLY A N 1
ATOM 1260 C CA . GLY A 1 167 ? 26.173 -11.485 -13.940 1.00 96.00 167 GLY A CA 1
ATOM 1261 C C . GLY A 1 167 ? 25.605 -10.534 -14.997 1.00 96.00 167 GLY A C 1
ATOM 1262 O O . GLY A 1 167 ? 26.142 -10.468 -16.106 1.00 96.00 167 GLY A O 1
ATOM 1263 N N . GLY A 1 168 ? 24.539 -9.803 -14.662 1.00 94.69 168 GLY A N 1
ATOM 1264 C CA . GLY A 1 168 ? 23.931 -8.799 -15.521 1.00 94.69 168 GLY A CA 1
ATOM 1265 C C . GLY A 1 168 ? 24.831 -7.584 -15.772 1.00 94.69 168 GLY A C 1
ATOM 1266 O O . GLY A 1 168 ? 25.754 -7.307 -15.001 1.00 94.69 168 GLY A O 1
ATOM 1267 N N . PRO A 1 169 ? 24.577 -6.830 -16.857 1.00 90.62 169 PRO A N 1
ATOM 1268 C CA . PRO A 1 169 ? 25.439 -5.725 -17.268 1.00 90.62 169 PRO A CA 1
ATOM 1269 C C . PRO A 1 169 ? 25.318 -4.495 -16.363 1.00 90.62 169 PRO A C 1
ATOM 1271 O O . PRO A 1 169 ? 26.261 -3.708 -16.275 1.00 90.62 169 PRO A O 1
ATOM 1274 N N . SER A 1 170 ? 24.153 -4.288 -15.743 1.00 84.06 170 SER A N 1
ATOM 1275 C CA . SER A 1 170 ? 23.828 -3.039 -15.059 1.00 84.06 170 SER A CA 1
ATOM 1276 C C . SER A 1 170 ? 22.569 -3.188 -14.201 1.00 84.06 170 SER A C 1
ATOM 1278 O O . SER A 1 170 ? 21.452 -3.090 -14.705 1.00 84.06 170 SER A O 1
ATOM 1280 N N . GLY A 1 171 ? 22.755 -3.393 -12.899 1.00 95.38 171 GLY A N 1
ATOM 1281 C CA . GLY A 1 171 ? 21.662 -3.476 -11.937 1.00 95.38 171 GLY A CA 1
ATOM 1282 C C . GLY A 1 171 ? 22.200 -3.529 -10.516 1.00 95.38 171 GLY A C 1
ATOM 1283 O O . GLY A 1 171 ? 22.859 -4.499 -10.145 1.00 95.38 171 GLY A O 1
ATOM 1284 N N . GLU A 1 172 ? 21.926 -2.491 -9.731 1.00 97.56 172 GLU A N 1
ATOM 1285 C CA . GLU A 1 172 ? 22.315 -2.398 -8.321 1.00 97.56 172 GLU A CA 1
ATOM 1286 C C . GLU A 1 172 ? 21.092 -2.096 -7.457 1.00 97.56 172 GLU A C 1
ATOM 1288 O O . GLU A 1 172 ? 20.227 -1.304 -7.841 1.00 97.56 172 GLU A O 1
ATOM 1293 N N . ILE A 1 173 ? 21.022 -2.724 -6.289 1.00 98.00 173 ILE A N 1
ATOM 1294 C CA . ILE A 1 173 ? 19.949 -2.554 -5.317 1.00 98.00 173 ILE A CA 1
ATOM 1295 C C . ILE A 1 173 ? 20.559 -2.467 -3.916 1.00 98.00 173 ILE A C 1
ATOM 1297 O O . ILE A 1 173 ? 21.352 -3.313 -3.518 1.00 98.00 173 ILE A O 1
ATOM 1301 N N . GLU A 1 174 ? 20.203 -1.424 -3.170 1.00 97.19 174 GLU A N 1
ATOM 1302 C CA . GLU A 1 174 ? 20.737 -1.159 -1.834 1.00 97.19 174 GLU A CA 1
ATOM 1303 C C . GLU A 1 174 ? 19.613 -0.763 -0.868 1.00 97.19 174 GLU A C 1
ATOM 1305 O O . GLU A 1 174 ? 18.777 0.104 -1.154 1.00 97.19 174 GLU A O 1
ATOM 1310 N N . ALA A 1 175 ? 19.604 -1.378 0.315 1.00 96.12 175 ALA A N 1
ATOM 1311 C CA . ALA A 1 175 ? 18.695 -1.012 1.393 1.00 96.12 175 ALA A CA 1
ATOM 1312 C C . ALA A 1 175 ? 19.206 0.209 2.171 1.00 96.12 175 ALA A C 1
ATOM 1314 O O . ALA A 1 175 ? 20.227 0.168 2.855 1.00 96.12 175 ALA A O 1
ATOM 1315 N N . LEU A 1 176 ? 18.413 1.278 2.189 1.00 93.06 176 LEU A N 1
ATOM 1316 C CA . LEU A 1 176 ? 18.605 2.434 3.063 1.00 93.06 176 LEU A CA 1
ATOM 1317 C C . LEU A 1 176 ? 17.811 2.210 4.359 1.00 93.06 176 LEU A C 1
ATOM 1319 O O . LEU A 1 176 ? 16.768 2.831 4.605 1.00 93.06 176 LEU A O 1
ATOM 1323 N N . ALA A 1 177 ? 18.283 1.255 5.168 1.00 83.94 177 ALA A N 1
ATOM 1324 C CA . ALA A 1 177 ? 17.522 0.687 6.282 1.00 83.94 177 ALA A CA 1
ATOM 1325 C C . ALA A 1 177 ? 17.040 1.704 7.341 1.00 83.94 177 ALA A C 1
ATOM 1327 O O . ALA A 1 177 ? 15.874 1.623 7.738 1.00 83.94 177 ALA A O 1
ATOM 1328 N N . PRO A 1 178 ? 17.842 2.696 7.785 1.00 82.38 178 PRO A N 1
ATOM 1329 C CA . PRO A 1 178 ? 17.360 3.716 8.721 1.00 82.38 178 PRO A CA 1
ATOM 1330 C C . PRO A 1 178 ? 16.216 4.567 8.159 1.00 82.38 178 PRO A C 1
ATOM 1332 O O . PRO A 1 178 ? 15.379 5.054 8.920 1.00 82.38 178 PRO A O 1
ATOM 1335 N N . GLN A 1 179 ? 16.189 4.763 6.841 1.00 83.69 179 GLN A N 1
ATOM 1336 C CA . GLN A 1 179 ? 15.219 5.601 6.146 1.00 83.69 179 GLN A CA 1
ATOM 1337 C C . GLN A 1 179 ? 13.988 4.821 5.678 1.00 83.69 179 GLN A C 1
ATOM 1339 O O . GLN A 1 179 ? 13.013 5.451 5.284 1.00 83.69 179 GLN A O 1
ATOM 1344 N N . GLY A 1 180 ? 14.009 3.484 5.711 1.00 88.50 180 GLY A N 1
ATOM 1345 C CA . GLY A 1 180 ? 12.899 2.687 5.191 1.00 88.50 180 GLY A CA 1
ATOM 1346 C C . GLY A 1 180 ? 12.822 2.695 3.660 1.00 88.50 180 GLY A C 1
ATOM 1347 O O . GLY A 1 180 ? 11.737 2.543 3.108 1.00 88.50 180 GLY A O 1
ATOM 1348 N N . ARG A 1 181 ? 13.938 2.942 2.961 1.00 92.75 181 ARG A N 1
ATOM 1349 C CA . ARG A 1 181 ? 13.951 3.136 1.503 1.00 92.75 181 ARG A CA 1
ATOM 1350 C C . ARG A 1 181 ? 14.815 2.098 0.804 1.00 92.75 181 ARG A C 1
ATOM 1352 O O . ARG A 1 181 ? 15.753 1.571 1.390 1.00 92.75 181 ARG A O 1
ATOM 1359 N N . LEU A 1 182 ? 14.510 1.850 -0.460 1.00 96.56 182 LEU A N 1
ATOM 1360 C CA . LEU A 1 182 ? 15.273 0.996 -1.357 1.00 96.56 182 LEU A CA 1
ATOM 1361 C C . LEU A 1 182 ? 15.847 1.866 -2.477 1.00 96.56 182 LEU A C 1
ATOM 1363 O O . LEU A 1 182 ? 15.087 2.510 -3.199 1.00 96.56 182 LEU A O 1
ATOM 1367 N N . SER A 1 183 ? 17.167 1.937 -2.593 1.00 97.25 183 SER A N 1
ATOM 1368 C CA . SER A 1 183 ? 17.845 2.609 -3.701 1.00 97.25 183 SER A CA 1
ATOM 1369 C C . SER A 1 183 ? 18.103 1.590 -4.801 1.00 97.25 183 SER A C 1
ATOM 1371 O O . SER A 1 183 ? 18.701 0.554 -4.538 1.00 97.25 183 SER A O 1
ATOM 1373 N N . VAL A 1 184 ? 17.639 1.858 -6.018 1.00 97.81 184 VAL A N 1
ATOM 1374 C CA . VAL A 1 184 ? 17.827 0.957 -7.160 1.00 97.81 184 VAL A CA 1
ATOM 1375 C C . VAL A 1 184 ? 18.445 1.735 -8.306 1.00 97.81 184 VAL A C 1
ATOM 1377 O O . VAL A 1 184 ? 17.927 2.794 -8.648 1.00 97.81 184 VAL A O 1
ATOM 1380 N N . SER A 1 185 ? 19.502 1.208 -8.915 1.00 97.50 185 SER A N 1
ATOM 1381 C CA . SER A 1 185 ? 20.111 1.732 -10.138 1.00 97.50 185 SER A CA 1
ATOM 1382 C C . SER A 1 185 ? 19.894 0.744 -11.278 1.00 97.50 185 SER A C 1
ATOM 1384 O O . SER A 1 185 ? 20.529 -0.311 -11.309 1.00 97.50 185 SER A O 1
ATOM 1386 N N . ASN A 1 186 ? 18.962 1.044 -12.185 1.00 96.44 186 ASN A N 1
ATOM 1387 C CA . ASN A 1 186 ? 18.657 0.189 -13.336 1.00 96.44 186 ASN A CA 1
ATOM 1388 C C . ASN A 1 186 ? 18.005 1.015 -14.469 1.00 96.44 186 ASN A C 1
ATOM 1390 O O . ASN A 1 186 ? 17.916 2.241 -14.398 1.00 96.44 186 ASN A O 1
ATOM 1394 N N . THR A 1 187 ? 17.598 0.361 -15.553 1.00 95.44 187 THR A N 1
ATOM 1395 C CA . THR A 1 187 ? 16.876 0.968 -16.678 1.00 95.44 187 THR A CA 1
ATOM 1396 C C . THR A 1 187 ? 15.460 1.390 -16.275 1.00 95.44 187 THR A C 1
ATOM 1398 O O . THR A 1 187 ? 14.865 0.859 -15.332 1.00 95.44 187 THR A O 1
ATOM 1401 N N . GLY A 1 188 ? 14.861 2.313 -17.032 1.00 92.81 188 GLY A N 1
ATOM 1402 C CA . GLY A 1 188 ? 13.485 2.759 -16.794 1.00 92.81 188 GLY A CA 1
ATOM 1403 C C . GLY A 1 188 ? 12.459 1.623 -16.879 1.00 92.81 188 GLY A C 1
ATOM 1404 O O . GLY A 1 188 ? 11.503 1.601 -16.112 1.00 92.81 188 GLY A O 1
ATOM 1405 N N . TYR A 1 189 ? 12.695 0.634 -17.745 1.00 92.44 189 TYR A N 1
ATOM 1406 C CA . TYR A 1 189 ? 11.835 -0.548 -17.863 1.00 92.44 189 TYR A CA 1
ATOM 1407 C C . TYR A 1 189 ? 11.834 -1.412 -16.594 1.00 92.44 189 TYR A C 1
ATOM 1409 O O . TYR A 1 189 ? 10.779 -1.869 -16.154 1.00 92.44 189 TYR A O 1
ATOM 1417 N N . VAL A 1 190 ? 12.999 -1.610 -15.971 1.00 95.19 190 VAL A N 1
ATOM 1418 C CA . VAL A 1 190 ? 13.094 -2.314 -14.683 1.00 95.19 190 VAL A CA 1
ATOM 1419 C C . VAL A 1 190 ? 12.425 -1.498 -13.577 1.00 95.19 190 VAL A C 1
ATOM 1421 O O . VAL A 1 190 ? 11.690 -2.054 -12.762 1.00 95.19 190 VAL A O 1
ATOM 1424 N N . HIS A 1 191 ? 12.580 -0.172 -13.582 1.00 96.00 191 HIS A N 1
ATOM 1425 C CA . HIS A 1 191 ? 11.900 0.691 -12.617 1.00 96.00 191 HIS A CA 1
ATOM 1426 C C . HIS A 1 191 ? 10.371 0.607 -12.688 1.00 96.00 191 HIS A C 1
ATOM 1428 O O . HIS A 1 191 ? 9.734 0.566 -11.632 1.00 96.00 191 HIS A O 1
ATOM 1434 N N . ASP A 1 192 ? 9.792 0.553 -13.890 1.00 93.19 192 ASP A N 1
ATOM 1435 C CA . ASP A 1 192 ? 8.346 0.388 -14.091 1.00 93.19 192 ASP A CA 1
ATOM 1436 C C . ASP A 1 192 ? 7.862 -0.974 -13.543 1.00 93.19 192 ASP A C 1
ATOM 1438 O O . ASP A 1 192 ? 6.816 -1.060 -12.891 1.00 93.19 192 ASP A O 1
ATOM 1442 N N . GLN A 1 193 ? 8.647 -2.043 -13.729 1.00 95.75 193 GLN A N 1
ATOM 1443 C CA . GLN A 1 193 ? 8.345 -3.366 -13.169 1.00 95.75 193 GLN A CA 1
ATOM 1444 C C . GLN A 1 193 ? 8.430 -3.393 -11.636 1.00 95.75 193 GLN A C 1
ATOM 1446 O O . GLN A 1 193 ? 7.554 -3.968 -10.988 1.00 95.75 193 GLN A O 1
ATOM 1451 N N . ILE A 1 194 ? 9.433 -2.735 -11.043 1.00 96.50 194 ILE A N 1
ATOM 1452 C CA . ILE A 1 194 ? 9.554 -2.597 -9.583 1.00 96.50 194 ILE A CA 1
ATOM 1453 C C . ILE A 1 194 ? 8.346 -1.846 -9.018 1.00 96.50 194 ILE A C 1
ATOM 1455 O O . ILE A 1 194 ? 7.775 -2.271 -8.016 1.00 96.50 194 ILE A O 1
ATOM 1459 N N . GLU A 1 195 ? 7.903 -0.760 -9.658 1.00 95.62 195 GLU A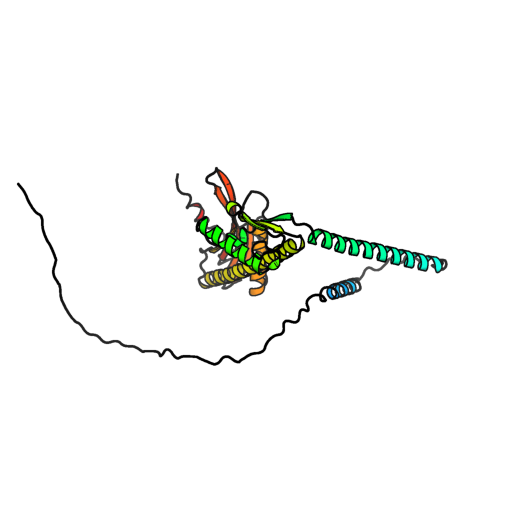 N 1
ATOM 1460 C CA . GLU A 1 195 ? 6.700 -0.036 -9.226 1.00 95.62 195 GLU A CA 1
ATOM 1461 C C . GLU A 1 195 ? 5.452 -0.914 -9.261 1.00 95.62 195 GLU A C 1
ATOM 1463 O O . GLU A 1 195 ? 4.671 -0.908 -8.304 1.00 95.62 195 GLU A O 1
ATOM 1468 N N . ALA A 1 196 ? 5.277 -1.695 -10.328 1.00 93.19 196 ALA A N 1
ATOM 1469 C CA . ALA A 1 196 ? 4.162 -2.626 -10.452 1.00 93.19 196 ALA A CA 1
ATOM 1470 C C . ALA A 1 196 ? 4.208 -3.716 -9.366 1.00 93.19 196 ALA A C 1
ATOM 1472 O O . ALA A 1 196 ? 3.186 -3.992 -8.730 1.00 93.19 196 ALA A O 1
ATOM 1473 N N . LEU A 1 197 ? 5.388 -4.292 -9.104 1.00 96.00 197 LEU A N 1
ATOM 1474 C CA . LEU A 1 197 ? 5.594 -5.301 -8.065 1.00 96.00 197 LEU A CA 1
ATOM 1475 C C . LEU A 1 197 ? 5.290 -4.742 -6.668 1.00 96.00 197 LEU A C 1
ATOM 1477 O O . LEU A 1 197 ? 4.474 -5.318 -5.946 1.00 96.00 197 LEU A O 1
ATOM 1481 N N . LEU A 1 198 ? 5.875 -3.595 -6.308 1.00 95.19 198 LEU A N 1
ATOM 1482 C CA . LEU A 1 198 ? 5.645 -2.946 -5.014 1.00 95.19 198 LEU A CA 1
ATOM 1483 C C . LEU A 1 198 ? 4.170 -2.558 -4.838 1.00 95.19 198 LEU A C 1
ATOM 1485 O O . LEU A 1 198 ? 3.604 -2.757 -3.767 1.00 95.19 198 LEU A O 1
ATOM 1489 N N . THR A 1 199 ? 3.511 -2.059 -5.887 1.00 88.88 199 THR A N 1
ATOM 1490 C CA . THR A 1 199 ? 2.073 -1.729 -5.855 1.00 88.88 199 THR A CA 1
ATOM 1491 C C . THR A 1 199 ? 1.213 -2.965 -5.598 1.00 88.88 199 THR A C 1
ATOM 1493 O O . THR A 1 199 ? 0.299 -2.933 -4.765 1.00 88.88 199 THR A O 1
ATOM 1496 N N . ARG A 1 200 ? 1.518 -4.083 -6.267 1.00 90.25 200 ARG A N 1
ATOM 1497 C CA . ARG A 1 200 ? 0.839 -5.362 -6.033 1.00 90.25 200 ARG A CA 1
ATOM 1498 C C . ARG A 1 200 ? 1.027 -5.826 -4.588 1.00 90.25 200 ARG A C 1
ATOM 1500 O O . ARG A 1 200 ? 0.048 -6.189 -3.943 1.00 90.25 200 ARG A O 1
ATOM 1507 N N . TRP A 1 201 ? 2.245 -5.756 -4.063 1.00 91.00 201 TRP A N 1
ATOM 1508 C CA . TRP A 1 201 ? 2.556 -6.150 -2.687 1.00 91.00 201 TRP A CA 1
ATOM 1509 C C . TRP A 1 201 ? 1.840 -5.295 -1.646 1.00 91.00 201 TRP A C 1
ATOM 1511 O O . TRP A 1 201 ? 1.279 -5.833 -0.694 1.00 91.00 201 TRP A O 1
ATOM 1521 N N . ARG A 1 202 ? 1.764 -3.978 -1.854 1.00 87.12 202 ARG A N 1
ATOM 1522 C CA . ARG A 1 202 ? 0.962 -3.093 -0.996 1.00 87.12 202 ARG A CA 1
ATOM 1523 C C . ARG A 1 202 ? -0.513 -3.471 -1.007 1.00 87.12 202 ARG A C 1
ATOM 1525 O O . ARG A 1 202 ? -1.134 -3.520 0.051 1.00 87.12 202 ARG A O 1
ATOM 1532 N N . SER A 1 203 ? -1.050 -3.818 -2.176 1.00 80.94 203 SER A N 1
ATOM 1533 C CA . SER A 1 203 ? -2.436 -4.279 -2.311 1.00 80.94 203 SER A CA 1
ATOM 1534 C C . SER A 1 203 ? -2.673 -5.610 -1.584 1.00 80.94 203 SER A C 1
ATOM 1536 O O . SER A 1 203 ? -3.682 -5.784 -0.901 1.00 80.94 203 SER A O 1
ATOM 1538 N N . GLU A 1 204 ? -1.743 -6.561 -1.693 1.00 84.31 204 GLU A N 1
ATOM 1539 C CA . GLU A 1 204 ? -1.799 -7.846 -0.984 1.00 84.31 204 GLU A CA 1
ATOM 1540 C C . GLU A 1 204 ? -1.685 -7.661 0.539 1.00 84.31 204 GLU A C 1
ATOM 1542 O O . GLU A 1 204 ? -2.484 -8.226 1.289 1.00 84.31 204 GLU A O 1
ATOM 1547 N N . ALA A 1 205 ? -0.773 -6.802 1.001 1.00 81.94 205 ALA A N 1
ATOM 1548 C CA . ALA A 1 205 ? -0.633 -6.439 2.409 1.00 81.94 205 ALA A CA 1
ATOM 1549 C C . ALA A 1 205 ? -1.893 -5.742 2.953 1.00 81.94 205 ALA A C 1
ATOM 1551 O O . ALA A 1 205 ? -2.347 -6.055 4.057 1.00 81.94 205 ALA A O 1
ATOM 1552 N N . ALA A 1 206 ? -2.506 -4.846 2.172 1.00 76.94 206 ALA A N 1
ATOM 1553 C CA . ALA A 1 206 ? -3.772 -4.206 2.520 1.00 76.94 206 ALA A CA 1
ATOM 1554 C C . ALA A 1 206 ? -4.909 -5.234 2.639 1.00 76.94 206 ALA A C 1
ATOM 1556 O O . ALA A 1 206 ? -5.659 -5.209 3.615 1.00 76.94 206 ALA A O 1
ATOM 1557 N N . ASN A 1 207 ? -4.991 -6.196 1.714 1.00 77.62 207 ASN A N 1
ATOM 1558 C CA . ASN A 1 207 ? -5.961 -7.292 1.784 1.00 77.62 207 ASN A CA 1
ATOM 1559 C C . ASN A 1 207 ? -5.757 -8.163 3.034 1.00 77.62 207 ASN A C 1
ATOM 1561 O O . ASN A 1 207 ? -6.731 -8.480 3.717 1.00 77.62 207 ASN A O 1
ATOM 1565 N N . GLY A 1 208 ? -4.512 -8.516 3.372 1.00 79.75 208 GLY A N 1
ATOM 1566 C CA . GLY A 1 208 ? -4.192 -9.235 4.610 1.00 79.75 208 GLY A CA 1
ATOM 1567 C C . GLY A 1 208 ? -4.642 -8.460 5.851 1.00 79.75 208 GLY A C 1
ATOM 1568 O O . GLY A 1 208 ? -5.377 -8.987 6.689 1.00 79.75 208 GLY A O 1
ATOM 1569 N N . SER A 1 209 ? -4.316 -7.166 5.903 1.00 81.06 209 SER A N 1
ATOM 1570 C CA . SER A 1 209 ? -4.747 -6.263 6.974 1.00 81.06 209 SER A CA 1
ATOM 1571 C C . SER A 1 209 ? -6.271 -6.145 7.069 1.00 81.06 209 SER A C 1
ATOM 1573 O O . SER A 1 209 ? -6.804 -6.027 8.171 1.00 81.06 209 SER A O 1
ATOM 1575 N N . ALA A 1 210 ? -6.993 -6.184 5.948 1.00 77.69 210 ALA A N 1
ATOM 1576 C CA . ALA A 1 210 ? -8.451 -6.147 5.929 1.00 77.69 210 ALA A CA 1
ATOM 1577 C C . ALA A 1 210 ? -9.082 -7.453 6.424 1.00 77.69 210 ALA A C 1
ATOM 1579 O O . ALA A 1 210 ? -10.093 -7.420 7.130 1.00 77.69 210 ALA A O 1
ATOM 1580 N N . VAL A 1 211 ? -8.486 -8.607 6.114 1.00 81.12 211 VAL A N 1
ATOM 1581 C CA . VAL A 1 211 ? -8.911 -9.903 6.667 1.00 81.12 211 VAL A CA 1
ATOM 1582 C C . VAL A 1 211 ? -8.709 -9.926 8.181 1.00 81.12 211 VAL A C 1
ATOM 1584 O O . VAL A 1 211 ? -9.617 -10.325 8.916 1.00 81.12 211 VAL A O 1
ATOM 1587 N N . ASP A 1 212 ? -7.570 -9.438 8.666 1.00 81.94 212 ASP A N 1
ATOM 1588 C CA . ASP A 1 212 ? -7.306 -9.336 10.101 1.00 81.94 212 ASP A CA 1
ATOM 1589 C C . ASP A 1 212 ? -8.237 -8.323 10.779 1.00 81.94 212 ASP A C 1
ATOM 1591 O O . ASP A 1 212 ? -8.762 -8.608 11.858 1.00 81.94 212 ASP A O 1
ATOM 1595 N N . ALA A 1 213 ? -8.551 -7.204 10.114 1.00 83.38 213 ALA A N 1
ATOM 1596 C CA . ALA A 1 213 ? -9.559 -6.245 10.566 1.00 83.38 213 ALA A CA 1
ATOM 1597 C C . ALA A 1 213 ? -10.935 -6.872 10.714 1.00 83.38 213 ALA A C 1
ATOM 1599 O O . ALA A 1 213 ? -11.582 -6.742 11.752 1.00 83.38 213 ALA A O 1
ATOM 1600 N N . THR A 1 214 ? -11.354 -7.596 9.684 1.00 84.19 214 THR A N 1
ATOM 1601 C CA . THR A 1 214 ? -12.619 -8.323 9.633 1.00 84.19 214 THR A CA 1
ATOM 1602 C C . THR A 1 214 ? -12.700 -9.327 10.780 1.00 84.19 214 THR A C 1
ATOM 1604 O O . THR A 1 214 ? -13.700 -9.352 11.501 1.00 84.19 214 THR A O 1
ATOM 1607 N N . ARG A 1 215 ? -11.637 -10.111 11.005 1.00 86.25 215 ARG A N 1
ATOM 1608 C CA . ARG A 1 215 ? -11.564 -11.106 12.084 1.00 86.25 215 ARG A CA 1
ATOM 1609 C C . ARG A 1 215 ? -11.600 -10.448 13.465 1.00 86.25 215 ARG A C 1
ATOM 1611 O O . ARG A 1 215 ? -12.351 -10.893 14.332 1.00 86.25 215 ARG A O 1
ATOM 1618 N N . ALA A 1 216 ? -10.834 -9.378 13.667 1.00 84.62 216 ALA A N 1
ATOM 1619 C CA . ALA A 1 216 ? -10.800 -8.630 14.920 1.00 84.62 216 ALA A CA 1
ATOM 1620 C C . ALA A 1 216 ? -12.162 -7.994 15.237 1.00 84.62 216 ALA A C 1
ATOM 1622 O O . ALA A 1 216 ? -12.680 -8.158 16.340 1.00 84.62 216 ALA A O 1
ATOM 1623 N N . MET A 1 217 ? -12.794 -7.342 14.260 1.00 85.31 217 MET A N 1
ATOM 1624 C CA . MET A 1 217 ? -14.133 -6.771 14.410 1.00 85.31 217 MET A CA 1
ATOM 1625 C C . MET A 1 217 ? -15.202 -7.844 14.657 1.00 85.31 217 MET A C 1
ATOM 1627 O O . MET A 1 217 ? -16.078 -7.632 15.490 1.00 85.31 217 MET A O 1
ATOM 1631 N N . GLN A 1 218 ? -15.139 -9.003 13.988 1.00 87.81 218 GLN A N 1
ATOM 1632 C CA . GLN A 1 218 ? -16.041 -10.134 14.260 1.00 87.81 218 GLN A CA 1
ATOM 1633 C C . GLN A 1 218 ? -15.902 -10.637 15.691 1.00 87.81 218 GLN A C 1
ATOM 1635 O O . GLN A 1 218 ? -16.911 -10.845 16.363 1.00 87.81 218 GLN A O 1
ATOM 1640 N N . HIS A 1 219 ? -14.666 -10.798 16.164 1.00 86.62 219 HIS A N 1
ATOM 1641 C CA . HIS A 1 219 ? -14.392 -11.198 17.537 1.00 86.62 219 HIS A CA 1
ATOM 1642 C C . HIS A 1 219 ? -14.968 -10.183 18.537 1.00 86.62 219 HIS A C 1
ATOM 1644 O O . HIS A 1 219 ? -15.725 -10.568 19.424 1.00 86.62 219 HIS A O 1
ATOM 1650 N N . LEU A 1 220 ? -14.697 -8.886 18.351 1.00 84.12 220 LEU A N 1
ATOM 1651 C CA . LEU A 1 220 ? -15.225 -7.813 19.206 1.00 84.12 220 LEU A CA 1
ATOM 1652 C C . LEU A 1 220 ? -16.759 -7.742 19.187 1.00 84.12 220 LEU A C 1
ATOM 1654 O O . LEU A 1 220 ? -17.395 -7.573 20.226 1.00 84.12 220 LEU A O 1
ATOM 1658 N N . ALA A 1 221 ? -17.367 -7.919 18.014 1.00 81.69 221 ALA A N 1
ATOM 1659 C CA . ALA A 1 221 ? -18.816 -7.945 17.865 1.00 81.69 221 ALA A CA 1
ATOM 1660 C C . ALA A 1 221 ? -19.449 -9.181 18.524 1.00 81.69 221 ALA A C 1
ATOM 1662 O O . ALA A 1 221 ? -20.596 -9.119 18.963 1.00 81.69 221 ALA A O 1
ATOM 1663 N N . ALA A 1 222 ? -18.747 -10.316 18.564 1.00 86.81 222 ALA A N 1
ATOM 1664 C CA . ALA A 1 222 ? -19.215 -11.532 19.226 1.00 86.81 222 ALA A CA 1
ATOM 1665 C C . ALA A 1 222 ? -19.122 -11.417 20.754 1.00 86.81 222 ALA A C 1
ATOM 1667 O O . ALA A 1 222 ? -20.052 -11.815 21.454 1.00 86.81 222 ALA A O 1
ATOM 1668 N N . THR A 1 223 ? -18.043 -10.827 21.276 1.00 88.94 223 THR A N 1
ATOM 1669 C CA . THR A 1 223 ? -17.862 -10.609 22.720 1.00 88.94 223 THR A CA 1
ATOM 1670 C C . THR A 1 223 ? -18.656 -9.417 23.252 1.00 88.94 223 THR A C 1
ATOM 1672 O O . THR A 1 223 ? -18.819 -9.297 24.465 1.00 88.94 223 THR A O 1
ATOM 1675 N N . ARG A 1 224 ? -19.163 -8.547 22.364 1.00 83.50 224 ARG A N 1
ATOM 1676 C CA . ARG A 1 224 ? -19.802 -7.261 22.700 1.00 83.50 224 ARG A CA 1
ATOM 1677 C C . ARG A 1 224 ? -18.917 -6.394 23.598 1.00 83.50 224 ARG A C 1
ATOM 1679 O O . ARG A 1 224 ? -19.410 -5.646 24.444 1.00 83.50 224 ARG A O 1
ATOM 1686 N N . ASP A 1 225 ? -17.603 -6.509 23.434 1.00 79.12 225 ASP A N 1
ATOM 1687 C CA . ASP A 1 225 ? -16.647 -5.770 24.245 1.00 79.12 225 ASP A CA 1
ATOM 1688 C C . ASP A 1 225 ? -16.472 -4.344 23.710 1.00 79.12 225 ASP A C 1
ATOM 1690 O O . ASP A 1 225 ? -15.696 -4.083 22.795 1.00 79.12 225 ASP A O 1
ATOM 1694 N N . ILE A 1 226 ? -17.201 -3.409 24.322 1.00 72.56 226 ILE A N 1
ATOM 1695 C CA . ILE A 1 226 ? -17.214 -1.980 23.963 1.00 72.56 226 ILE A CA 1
ATOM 1696 C C . ILE A 1 226 ? -15.873 -1.296 24.285 1.00 72.56 226 ILE A C 1
ATOM 1698 O O . ILE A 1 226 ? -15.568 -0.224 23.763 1.00 72.56 226 ILE A O 1
ATOM 1702 N N . ARG A 1 227 ? -15.068 -1.863 25.195 1.00 72.31 227 ARG A N 1
ATOM 1703 C CA . ARG A 1 227 ? -13.854 -1.204 25.707 1.00 72.31 227 ARG A CA 1
ATOM 1704 C C . ARG A 1 227 ? -12.614 -1.531 24.887 1.00 72.31 227 ARG A C 1
ATOM 1706 O O . ARG A 1 227 ? -11.628 -0.797 24.972 1.00 72.31 227 ARG A O 1
ATOM 1713 N N . SER A 1 228 ? -12.658 -2.600 24.103 1.00 70.75 228 SER A N 1
ATOM 1714 C CA . SER A 1 228 ? -11.510 -3.077 23.347 1.00 70.75 228 SER A CA 1
ATOM 1715 C C . SER A 1 228 ? -11.435 -2.411 21.975 1.00 70.75 228 SER A C 1
ATOM 1717 O O . SER A 1 228 ? -12.228 -2.688 21.078 1.00 70.75 228 SER A O 1
ATOM 1719 N N . ARG A 1 229 ? -10.438 -1.533 21.809 1.00 72.94 229 ARG A N 1
ATOM 1720 C CA . ARG A 1 229 ? -9.966 -1.075 20.495 1.00 72.94 229 ARG A CA 1
ATOM 1721 C C . ARG A 1 229 ? -8.693 -1.831 20.154 1.00 72.94 229 ARG A C 1
ATOM 1723 O O . ARG A 1 229 ? -7.732 -1.796 20.923 1.00 72.94 229 ARG A O 1
ATOM 1730 N N . ILE A 1 230 ? -8.690 -2.504 19.012 1.00 77.69 230 ILE A N 1
ATOM 1731 C CA . ILE A 1 230 ? -7.545 -3.276 18.533 1.00 77.69 230 ILE A CA 1
ATOM 1732 C C . ILE A 1 230 ? -6.860 -2.450 17.448 1.00 77.69 230 ILE A C 1
ATOM 1734 O O . ILE A 1 230 ? -7.473 -2.088 16.445 1.00 77.69 230 ILE A O 1
ATOM 1738 N N . ALA A 1 231 ? -5.588 -2.120 17.666 1.00 77.06 231 ALA A N 1
ATOM 1739 C CA . ALA A 1 231 ? -4.766 -1.506 16.631 1.00 77.06 231 ALA A CA 1
ATOM 1740 C C . ALA A 1 231 ? -4.414 -2.572 15.591 1.00 77.06 231 ALA A C 1
ATOM 1742 O O . ALA A 1 231 ? -3.868 -3.612 15.954 1.00 77.06 231 ALA A O 1
ATOM 1743 N N . ILE A 1 232 ? -4.706 -2.305 14.320 1.00 74.81 232 ILE A N 1
ATOM 1744 C CA . ILE A 1 232 ? -4.404 -3.237 13.224 1.00 74.81 232 ILE A CA 1
ATOM 1745 C C . ILE A 1 232 ? -3.109 -2.842 12.543 1.00 74.81 232 ILE A C 1
ATOM 1747 O O . ILE A 1 232 ? -2.256 -3.682 12.280 1.00 74.81 232 ILE A O 1
ATOM 1751 N N . ARG A 1 233 ? -2.942 -1.542 12.293 1.00 69.31 233 ARG A N 1
ATOM 1752 C CA . ARG A 1 233 ? -1.761 -1.014 11.619 1.00 69.31 233 ARG A CA 1
ATOM 1753 C C . ARG A 1 233 ? -1.320 0.271 12.293 1.00 69.31 233 ARG A C 1
ATOM 1755 O O . ARG A 1 233 ? -2.133 1.148 12.579 1.00 69.31 233 ARG A O 1
ATOM 1762 N N . ARG A 1 234 ? -0.020 0.382 12.557 1.00 61.56 234 ARG A N 1
ATOM 1763 C CA . ARG A 1 234 ? 0.625 1.629 12.979 1.00 61.56 234 ARG A CA 1
ATOM 1764 C C . ARG A 1 234 ? 1.594 2.025 11.877 1.00 61.56 234 ARG A C 1
ATOM 1766 O O . ARG A 1 234 ? 2.623 1.378 11.725 1.00 61.56 234 ARG A O 1
ATOM 1773 N N . ALA A 1 235 ? 1.254 3.058 11.118 1.00 59.97 235 ALA A N 1
ATOM 1774 C CA . ALA A 1 235 ? 2.170 3.660 10.167 1.00 59.97 235 ALA A CA 1
ATOM 1775 C C . ALA A 1 235 ? 3.093 4.620 10.927 1.00 59.97 235 ALA A C 1
ATOM 1777 O O . ALA A 1 235 ? 2.653 5.472 11.712 1.00 59.97 235 ALA A O 1
ATOM 1778 N N . ARG A 1 236 ? 4.401 4.455 10.739 1.00 53.47 236 ARG A N 1
ATOM 1779 C CA . ARG A 1 236 ? 5.387 5.382 11.281 1.00 53.47 236 ARG A CA 1
ATOM 1780 C C . ARG A 1 236 ? 5.604 6.471 10.242 1.00 53.47 236 ARG A C 1
ATOM 1782 O O . ARG A 1 236 ? 6.236 6.205 9.234 1.00 53.47 236 ARG A O 1
ATOM 1789 N N . LEU A 1 237 ? 5.106 7.679 10.503 1.00 51.53 237 LEU A N 1
ATOM 1790 C CA . LEU A 1 237 ? 5.411 8.807 9.628 1.00 51.53 237 LEU A CA 1
ATOM 1791 C C . LEU A 1 237 ? 6.891 9.166 9.762 1.00 51.53 237 LEU A C 1
ATOM 1793 O O . LEU A 1 237 ? 7.386 9.434 10.864 1.00 51.53 237 LEU A O 1
ATOM 1797 N N . ALA A 1 238 ? 7.576 9.190 8.625 1.00 45.12 238 ALA A N 1
ATOM 1798 C CA . ALA A 1 238 ? 8.814 9.919 8.449 1.00 45.12 238 ALA A CA 1
ATOM 1799 C C . ALA A 1 238 ? 8.457 11.320 7.919 1.00 45.12 238 ALA A C 1
ATOM 1801 O O . ALA A 1 238 ? 8.121 11.500 6.755 1.00 45.12 238 ALA A O 1
ATOM 1802 N N . SER A 1 239 ? 8.567 12.322 8.794 1.00 49.97 239 SER A N 1
ATOM 1803 C CA . SER A 1 239 ? 8.394 13.757 8.511 1.00 49.97 239 SER A CA 1
ATOM 1804 C C . SER A 1 239 ? 6.954 14.295 8.402 1.00 49.97 239 SER A C 1
ATOM 1806 O O . SER A 1 239 ? 5.975 13.574 8.263 1.00 49.97 239 SER A O 1
ATOM 1808 N N . TRP A 1 240 ? 6.852 15.616 8.551 1.00 52.56 240 TRP A N 1
ATOM 1809 C CA . TRP A 1 240 ? 5.645 16.451 8.609 1.00 52.56 240 TRP A CA 1
ATOM 1810 C C . TRP A 1 240 ? 5.005 16.718 7.239 1.00 52.56 240 TRP A C 1
ATOM 1812 O O . TRP A 1 240 ? 4.031 17.469 7.156 1.00 52.56 240 TRP A O 1
ATOM 1822 N N . TYR A 1 241 ? 5.536 16.126 6.169 1.00 54.94 241 TYR A N 1
ATOM 1823 C CA . TYR A 1 241 ? 4.899 16.193 4.864 1.00 54.94 241 TYR A CA 1
ATOM 1824 C C . TYR A 1 241 ? 3.678 15.276 4.841 1.00 54.94 241 TYR A C 1
ATOM 1826 O O . TYR A 1 241 ? 3.711 14.166 5.362 1.00 54.94 241 TYR A O 1
ATOM 1834 N N . TYR A 1 242 ? 2.585 15.796 4.288 1.00 51.41 242 TYR A N 1
ATOM 1835 C CA . TYR A 1 242 ? 1.319 15.101 4.090 1.00 51.41 242 TYR A CA 1
ATOM 1836 C C . TYR A 1 242 ? 1.573 13.687 3.567 1.00 51.41 242 TYR A C 1
ATOM 1838 O O . TYR A 1 242 ? 2.024 13.528 2.436 1.00 51.41 242 TYR A O 1
ATOM 1846 N N . ASP A 1 243 ? 1.327 12.683 4.404 1.00 57.44 243 ASP A N 1
ATOM 1847 C CA . ASP A 1 243 ? 1.494 11.297 4.003 1.00 57.44 243 ASP A CA 1
ATOM 1848 C C . ASP A 1 243 ? 0.139 10.764 3.518 1.00 57.44 243 ASP A C 1
ATOM 1850 O O . ASP A 1 243 ? -0.765 10.568 4.345 1.00 57.44 243 ASP A O 1
ATOM 1854 N N . PRO A 1 244 ? -0.044 10.584 2.197 1.00 60.06 244 PRO A N 1
ATOM 1855 C CA . PRO A 1 244 ? -1.256 9.991 1.651 1.00 60.06 244 PRO A CA 1
ATOM 1856 C C . PRO A 1 244 ? -1.443 8.543 2.131 1.00 60.06 244 PRO A C 1
ATOM 1858 O O . PRO A 1 244 ? -2.577 8.082 2.218 1.00 60.06 244 PRO A O 1
ATOM 1861 N N . THR A 1 245 ? -0.387 7.852 2.582 1.00 70.12 245 THR A N 1
ATOM 1862 C CA . THR A 1 245 ? -0.443 6.409 2.846 1.00 70.12 245 THR A CA 1
ATOM 1863 C C . THR A 1 245 ? -1.414 6.018 3.953 1.00 70.12 245 THR A C 1
ATOM 1865 O O . THR A 1 245 ? -2.033 4.966 3.852 1.00 70.12 245 THR A O 1
ATOM 1868 N N . ALA A 1 246 ? -1.598 6.820 5.006 1.00 72.75 246 ALA A N 1
ATOM 1869 C CA . ALA A 1 246 ? -2.518 6.456 6.088 1.00 72.75 246 ALA A CA 1
ATOM 1870 C C . ALA A 1 246 ? -3.989 6.552 5.656 1.00 72.75 246 ALA A C 1
ATOM 1872 O O . ALA A 1 246 ? -4.777 5.656 5.968 1.00 72.75 246 ALA A O 1
ATOM 1873 N N . THR A 1 247 ? -4.333 7.607 4.914 1.00 83.44 247 THR A N 1
ATOM 1874 C CA . THR A 1 247 ? -5.669 7.798 4.337 1.00 83.44 247 THR A CA 1
ATOM 1875 C C . THR A 1 247 ? -5.931 6.771 3.235 1.00 83.44 247 THR A C 1
ATOM 1877 O O . THR A 1 247 ? -7.019 6.198 3.174 1.00 83.44 247 THR A O 1
ATOM 1880 N N . ASP A 1 248 ? -4.928 6.483 2.405 1.00 83.75 248 ASP A N 1
ATOM 1881 C CA . ASP A 1 248 ? -5.005 5.454 1.367 1.00 83.75 248 ASP A CA 1
ATOM 1882 C C . ASP A 1 248 ? -5.194 4.077 2.010 1.00 83.75 248 ASP A C 1
ATOM 1884 O O . ASP A 1 248 ? -6.123 3.361 1.662 1.00 83.75 248 ASP A O 1
ATOM 1888 N N . CYS A 1 249 ? -4.433 3.753 3.063 1.00 81.56 249 CYS A N 1
ATOM 1889 C CA . CYS A 1 249 ? -4.617 2.517 3.827 1.00 81.56 249 CYS A CA 1
ATOM 1890 C C . CYS A 1 249 ? -6.001 2.434 4.481 1.00 81.56 249 CYS A C 1
ATOM 1892 O O . CYS A 1 249 ? -6.584 1.353 4.529 1.00 81.56 249 CYS A O 1
ATOM 1894 N N . PHE A 1 250 ? -6.525 3.539 5.026 1.00 90.00 250 PHE A N 1
ATOM 1895 C CA . PHE A 1 250 ? -7.892 3.573 5.544 1.00 90.00 250 PHE A CA 1
ATOM 1896 C C . PHE A 1 250 ? -8.880 3.220 4.430 1.00 90.00 250 PHE A C 1
ATOM 1898 O O . PHE A 1 250 ? -9.698 2.320 4.610 1.00 90.00 250 PHE A O 1
ATOM 1905 N N . THR A 1 251 ? -8.756 3.869 3.273 1.00 91.69 251 THR A N 1
ATOM 1906 C CA . THR A 1 251 ? -9.625 3.662 2.108 1.00 91.69 251 THR A CA 1
ATOM 1907 C C . THR A 1 251 ? -9.533 2.228 1.591 1.00 91.69 251 THR A C 1
ATOM 1909 O O . THR A 1 251 ? -10.560 1.573 1.446 1.00 91.69 251 THR A O 1
ATOM 1912 N N . ASP A 1 252 ? -8.325 1.689 1.427 1.00 85.75 252 ASP A N 1
ATOM 1913 C CA . ASP A 1 252 ? -8.082 0.321 0.963 1.00 85.75 252 ASP A CA 1
ATOM 1914 C C . ASP A 1 252 ? -8.688 -0.722 1.907 1.00 85.75 252 ASP A C 1
ATOM 1916 O O . ASP A 1 252 ? -9.335 -1.676 1.465 1.00 85.75 252 ASP A O 1
ATOM 1920 N N . ILE A 1 253 ? -8.513 -0.547 3.223 1.00 87.00 253 ILE A N 1
ATOM 1921 C CA . ILE A 1 253 ? -9.101 -1.459 4.209 1.00 87.00 253 ILE A CA 1
ATOM 1922 C C . ILE A 1 253 ? -10.625 -1.323 4.208 1.00 87.00 253 ILE A C 1
ATOM 1924 O O . ILE A 1 253 ? -11.317 -2.341 4.263 1.00 87.00 253 ILE A O 1
ATOM 1928 N N . VAL A 1 254 ? -11.170 -0.107 4.138 1.00 93.06 254 VAL A N 1
ATOM 1929 C CA . VAL A 1 254 ? -12.621 0.114 4.061 1.00 93.06 254 VAL A CA 1
ATOM 1930 C C . VAL A 1 254 ? -13.198 -0.534 2.806 1.00 93.06 254 VAL A C 1
ATOM 1932 O O . VAL A 1 254 ? -14.210 -1.227 2.911 1.00 93.06 254 VAL A O 1
ATOM 1935 N N . ASP A 1 255 ? -12.549 -0.402 1.653 1.00 91.31 255 ASP A N 1
ATOM 1936 C CA . ASP A 1 255 ? -12.952 -1.040 0.399 1.00 91.31 255 ASP A CA 1
ATOM 1937 C C . ASP A 1 255 ? -12.893 -2.566 0.499 1.00 91.31 255 ASP A C 1
ATOM 1939 O O . ASP A 1 255 ? -13.828 -3.265 0.094 1.00 91.31 255 ASP A O 1
ATOM 1943 N N . ALA A 1 256 ? -11.824 -3.113 1.076 1.00 85.44 256 ALA A N 1
ATOM 1944 C CA . ALA A 1 256 ? -11.668 -4.550 1.262 1.00 85.44 256 ALA A CA 1
ATOM 1945 C C . ALA A 1 256 ? -12.705 -5.130 2.240 1.00 85.44 256 ALA A C 1
ATOM 1947 O O . ALA A 1 256 ? -13.333 -6.148 1.939 1.00 85.44 256 ALA A O 1
ATOM 1948 N N . VAL A 1 257 ? -12.966 -4.464 3.369 1.00 88.50 257 VAL A N 1
ATOM 1949 C CA . VAL A 1 257 ? -14.047 -4.839 4.296 1.00 88.50 257 VAL A CA 1
ATOM 1950 C C . VAL A 1 257 ? -15.407 -4.685 3.616 1.00 88.50 257 VAL A C 1
ATOM 1952 O O . VAL A 1 257 ? -16.268 -5.550 3.775 1.00 88.50 257 VAL A O 1
ATOM 1955 N N . SER A 1 258 ? -15.597 -3.658 2.787 1.00 94.38 258 SER A N 1
ATOM 1956 C CA . SER A 1 258 ? -16.851 -3.436 2.060 1.00 94.38 258 SER A CA 1
ATOM 1957 C C . SER A 1 258 ? -17.142 -4.525 1.032 1.00 94.38 258 SER A C 1
ATOM 1959 O O . SER A 1 258 ? -18.297 -4.918 0.868 1.00 94.38 258 SER A O 1
ATOM 1961 N N . LYS A 1 259 ? -16.114 -5.091 0.387 1.00 89.50 259 LYS A N 1
ATOM 1962 C CA . LYS A 1 259 ? -16.264 -6.276 -0.480 1.00 89.50 259 LYS A CA 1
ATOM 1963 C C . LYS A 1 259 ? -16.773 -7.496 0.292 1.00 89.50 259 LYS A C 1
ATOM 1965 O O . LYS A 1 259 ? -17.506 -8.303 -0.271 1.00 89.50 259 LYS A O 1
ATOM 1970 N N . LEU A 1 260 ? -16.408 -7.631 1.569 1.00 87.19 260 LEU A N 1
ATOM 1971 C CA . LEU A 1 260 ? -16.832 -8.746 2.420 1.00 87.19 260 LEU A CA 1
ATOM 1972 C C . LEU A 1 260 ? -18.204 -8.507 3.062 1.00 87.19 260 LEU A C 1
ATOM 1974 O O . LEU A 1 260 ? -18.987 -9.443 3.219 1.00 87.19 260 LEU A O 1
ATOM 1978 N N . TRP A 1 261 ? -18.484 -7.279 3.498 1.00 92.81 261 TRP A N 1
ATOM 1979 C CA . TRP A 1 261 ? -19.605 -6.956 4.389 1.00 92.81 261 TRP A CA 1
ATOM 1980 C C . TRP A 1 261 ? -20.689 -6.074 3.774 1.00 92.81 261 TRP A C 1
ATOM 1982 O O . TRP A 1 261 ? -21.721 -5.869 4.424 1.00 92.81 261 TRP A O 1
ATOM 1992 N N . GLY A 1 262 ? -20.485 -5.598 2.548 1.00 95.44 262 GLY A N 1
ATOM 1993 C CA . GLY A 1 262 ? -21.266 -4.524 1.946 1.00 95.44 262 GLY A CA 1
ATOM 1994 C C . GLY A 1 262 ? -20.751 -3.136 2.354 1.00 95.44 262 GLY A C 1
ATOM 1995 O O . GLY A 1 262 ? -19.878 -3.029 3.220 1.00 95.44 262 GLY A O 1
ATOM 1996 N N . PRO A 1 263 ? -21.282 -2.063 1.744 1.00 96.94 263 PRO A N 1
ATOM 1997 C CA . PRO A 1 263 ? -20.845 -0.699 2.032 1.00 96.94 263 PRO A CA 1
ATOM 1998 C C . PRO A 1 263 ? -21.043 -0.336 3.516 1.00 96.94 263 PRO A C 1
ATOM 2000 O O . PRO A 1 263 ? -21.962 -0.867 4.157 1.00 96.94 263 PRO A O 1
ATOM 2003 N N . PRO A 1 264 ? -20.208 0.560 4.078 1.00 96.44 264 PRO A N 1
ATOM 2004 C CA . PRO A 1 264 ? -20.379 1.027 5.446 1.00 96.44 264 PRO A CA 1
ATOM 2005 C C . PRO A 1 264 ? -21.731 1.729 5.603 1.00 96.44 264 PRO A C 1
ATOM 2007 O O . PRO A 1 264 ? -22.205 2.426 4.710 1.00 96.44 264 PRO A O 1
ATOM 2010 N N . THR A 1 265 ? -22.361 1.543 6.761 1.00 95.25 265 THR A N 1
ATOM 2011 C CA . THR A 1 265 ? -23.586 2.262 7.142 1.00 95.25 265 THR A CA 1
ATOM 2012 C C . THR A 1 265 ? -23.296 3.732 7.434 1.00 95.25 265 THR A C 1
ATOM 2014 O O . THR A 1 265 ? -24.150 4.583 7.213 1.00 95.25 265 THR A O 1
ATOM 2017 N N . LEU A 1 266 ? -22.095 4.022 7.933 1.00 94.50 266 LEU A N 1
ATOM 2018 C CA . LEU A 1 266 ? -21.625 5.369 8.221 1.00 94.50 266 LEU A CA 1
ATOM 2019 C C . LEU A 1 266 ? -20.190 5.505 7.726 1.00 94.50 266 LEU A C 1
ATOM 2021 O O . LEU A 1 266 ? -19.352 4.671 8.064 1.00 94.50 266 LEU A O 1
ATOM 2025 N N . CYS A 1 267 ? -19.916 6.565 6.974 1.00 96.19 267 CYS A N 1
ATOM 2026 C CA . CYS A 1 267 ? -18.570 7.000 6.632 1.00 96.19 267 CYS A CA 1
ATOM 2027 C C . CYS A 1 267 ? -18.505 8.506 6.882 1.00 96.19 267 CYS A C 1
ATOM 2029 O O . CYS A 1 267 ? -19.272 9.238 6.266 1.00 96.19 267 CYS A O 1
ATOM 2031 N N . ALA A 1 268 ? -17.657 8.949 7.808 1.00 95.12 268 ALA A N 1
ATOM 2032 C CA . ALA A 1 268 ? -17.590 10.354 8.200 1.00 95.12 268 ALA A CA 1
ATOM 2033 C C . ALA A 1 268 ? -16.164 10.787 8.561 1.00 95.12 268 ALA A C 1
ATOM 2035 O O . ALA A 1 268 ? -15.358 9.987 9.052 1.00 95.12 268 ALA A O 1
ATOM 2036 N N . ALA A 1 269 ? -15.884 12.073 8.375 1.00 94.94 269 ALA A N 1
ATOM 2037 C CA . ALA A 1 269 ? -14.657 12.744 8.791 1.00 94.94 269 ALA A CA 1
ATOM 2038 C C . ALA A 1 269 ? -14.906 13.744 9.934 1.00 94.94 269 ALA A C 1
ATOM 2040 O O . ALA A 1 269 ? -16.001 14.289 10.091 1.00 94.94 269 ALA A O 1
ATOM 2041 N N . VAL A 1 270 ? -13.883 14.010 10.750 1.00 92.12 270 VAL A N 1
ATOM 2042 C CA . VAL A 1 270 ? -13.969 14.998 11.838 1.00 92.12 270 VAL A CA 1
ATOM 2043 C C . VAL A 1 270 ? -14.404 16.355 11.292 1.00 92.12 270 VAL A C 1
ATOM 2045 O O . VAL A 1 270 ? -13.762 16.917 10.409 1.00 92.12 270 VAL A O 1
ATOM 2048 N N . GLY A 1 271 ? -15.465 16.905 11.884 1.00 91.44 271 GLY A N 1
ATOM 2049 C CA . GLY A 1 271 ? -16.061 18.183 11.489 1.00 91.44 271 GLY A CA 1
ATOM 2050 C C . GLY A 1 271 ? -17.340 18.035 10.665 1.00 91.44 271 GLY A C 1
ATOM 2051 O O . GLY A 1 271 ? -18.098 18.998 10.563 1.00 91.44 271 GLY A O 1
ATOM 2052 N N . GLU A 1 272 ? -17.628 16.846 10.138 1.00 92.44 272 GLU A N 1
ATOM 2053 C CA . GLU A 1 272 ? -18.901 16.556 9.481 1.00 92.44 272 GLU A CA 1
ATOM 2054 C C . GLU A 1 272 ? -20.027 16.357 10.507 1.00 92.44 272 GLU A C 1
ATOM 2056 O O . GLU A 1 272 ? -19.803 15.892 11.627 1.00 92.44 272 GLU A O 1
ATOM 2061 N N . LEU A 1 273 ? -21.260 16.704 10.120 1.00 89.44 273 LEU A N 1
ATOM 2062 C CA . LEU A 1 273 ? -22.433 16.678 11.006 1.00 89.44 273 LEU A CA 1
ATOM 2063 C C . LEU A 1 273 ? -22.730 15.275 11.564 1.00 89.44 273 LEU A C 1
ATOM 2065 O O . LEU A 1 273 ? -23.231 15.145 12.679 1.00 89.44 273 LEU A O 1
ATOM 2069 N N . GLU A 1 274 ? -22.411 14.236 10.793 1.00 88.38 274 GLU A N 1
ATOM 2070 C CA . GLU A 1 274 ? -22.664 12.834 11.138 1.00 88.38 274 GLU A CA 1
ATOM 2071 C C . GLU A 1 274 ? -21.484 12.170 11.865 1.00 88.38 274 GLU A C 1
ATOM 2073 O O . GLU A 1 274 ? -21.544 10.981 12.186 1.00 88.38 274 GLU A O 1
ATOM 2078 N N . PHE A 1 275 ? -20.409 12.916 12.156 1.00 90.56 275 PHE A N 1
ATOM 2079 C CA . PHE A 1 275 ? -19.249 12.349 12.829 1.00 90.56 275 PHE A CA 1
ATOM 2080 C C . PHE A 1 275 ? -19.580 11.984 14.288 1.00 90.56 275 PHE A C 1
ATOM 2082 O O . PHE A 1 275 ? -19.967 12.859 15.075 1.00 90.56 275 PHE A O 1
ATOM 2089 N N . PRO A 1 276 ? -19.417 10.715 14.710 1.00 88.94 276 PRO A N 1
ATOM 2090 C CA . PRO A 1 276 ? -19.849 10.304 16.037 1.00 88.94 276 PRO A CA 1
ATOM 2091 C C . PRO A 1 276 ? -19.022 10.946 17.151 1.00 88.94 276 PRO A C 1
ATOM 2093 O O . PRO A 1 276 ? -17.796 10.847 17.173 1.00 88.94 276 PRO A O 1
ATOM 2096 N N . GLN A 1 277 ? -19.693 11.512 18.160 1.00 88.69 277 GLN A N 1
ATOM 2097 C CA . GLN A 1 277 ? -19.024 12.174 19.293 1.00 88.69 277 GLN A CA 1
ATOM 2098 C C . GLN A 1 277 ? -18.166 11.229 20.160 1.00 88.69 277 GLN A C 1
ATOM 2100 O O . GLN A 1 277 ? -17.317 11.691 20.928 1.00 88.69 277 GLN A O 1
ATOM 2105 N N . TRP A 1 278 ? -18.397 9.915 20.065 1.00 87.06 278 TRP A N 1
ATOM 2106 C CA . TRP A 1 278 ? -17.623 8.885 20.764 1.00 87.06 278 TRP A CA 1
ATOM 2107 C C . TRP A 1 278 ? -16.317 8.518 20.048 1.00 87.06 278 TRP A C 1
ATOM 2109 O O . TRP A 1 278 ? -15.414 7.951 20.678 1.00 87.06 278 TRP A O 1
ATOM 2119 N N . SER A 1 279 ? -16.194 8.820 18.752 1.00 89.88 279 SER A N 1
ATOM 2120 C CA . SER A 1 279 ? -14.941 8.608 18.037 1.00 89.88 279 SER A CA 1
ATOM 2121 C C . SER A 1 279 ? -13.984 9.757 18.325 1.00 89.88 279 SER A C 1
ATOM 2123 O O . SER A 1 279 ? -14.363 10.907 18.550 1.00 89.88 279 SER A O 1
ATOM 2125 N N . THR A 1 280 ? -12.707 9.409 18.367 1.00 89.75 280 THR A N 1
ATOM 2126 C CA . THR A 1 280 ? -11.604 10.366 18.464 1.00 89.75 280 THR A CA 1
ATOM 2127 C C . THR A 1 280 ? -10.685 10.268 17.251 1.00 89.75 280 THR A C 1
ATOM 2129 O O . THR A 1 280 ? -9.635 10.905 17.248 1.00 89.75 280 THR A O 1
ATOM 2132 N N . GLY A 1 281 ? -11.044 9.438 16.266 1.00 91.06 281 GLY A N 1
ATOM 2133 C CA . GLY A 1 281 ? -10.327 9.334 15.004 1.00 91.06 281 GLY A CA 1
ATOM 2134 C C . GLY A 1 281 ? -10.590 10.545 14.115 1.00 91.06 281 GLY A C 1
ATOM 2135 O O . GLY A 1 281 ? -11.434 11.375 14.429 1.00 91.06 281 GLY A O 1
ATOM 2136 N N . LYS A 1 282 ? -9.857 10.639 13.009 1.00 93.44 282 LYS A N 1
ATOM 2137 C CA . LYS A 1 282 ? -10.044 11.605 11.925 1.00 93.44 282 LYS A CA 1
ATOM 2138 C C . LYS A 1 282 ? -11.087 11.157 10.917 1.00 93.44 282 LYS A C 1
ATOM 2140 O O . LYS A 1 282 ? -11.913 11.962 10.507 1.00 93.44 282 LYS A O 1
ATOM 2145 N N . HIS A 1 283 ? -11.020 9.887 10.539 1.00 95.00 283 HIS A N 1
ATOM 2146 C CA . HIS A 1 283 ? -11.943 9.239 9.621 1.00 95.00 283 HIS A CA 1
ATOM 2147 C C . HIS A 1 283 ? -12.527 8.017 10.305 1.00 95.00 283 HIS A C 1
ATOM 2149 O O . HIS A 1 283 ? -11.847 7.361 11.102 1.00 95.00 283 HIS A O 1
ATOM 2155 N N . LEU A 1 284 ? -13.784 7.727 10.000 1.00 95.38 284 LEU A N 1
ATOM 2156 C CA . LEU A 1 284 ? -14.513 6.607 10.559 1.00 95.38 284 LEU A CA 1
ATOM 2157 C C . LEU A 1 284 ? -15.376 5.956 9.485 1.00 95.38 284 LEU A C 1
ATOM 2159 O O . LEU A 1 284 ? -16.135 6.640 8.806 1.00 95.38 284 LEU A O 1
ATOM 2163 N N . ALA A 1 285 ? -15.294 4.633 9.390 1.00 96.56 285 ALA A N 1
ATOM 2164 C CA . ALA A 1 285 ? -16.222 3.803 8.637 1.00 96.56 285 ALA A CA 1
ATOM 2165 C C . ALA A 1 285 ? -16.832 2.766 9.584 1.00 96.56 285 ALA A C 1
ATOM 2167 O O . ALA A 1 285 ? -16.104 2.131 10.349 1.00 96.56 285 ALA A O 1
ATOM 2168 N N . ALA A 1 286 ? -18.153 2.594 9.567 1.00 95.62 286 ALA A N 1
ATOM 2169 C CA . ALA A 1 286 ? -18.849 1.689 10.476 1.00 95.62 286 ALA A CA 1
ATOM 2170 C C . ALA A 1 286 ? -19.940 0.855 9.794 1.00 95.62 286 ALA A C 1
ATOM 2172 O O . ALA A 1 286 ? -20.618 1.312 8.877 1.00 95.62 286 ALA A O 1
ATOM 2173 N N . TRP A 1 287 ? -20.148 -0.363 10.298 1.00 95.19 287 TRP A N 1
ATOM 2174 C CA . TRP A 1 287 ? -21.111 -1.352 9.813 1.00 95.19 287 TRP A CA 1
ATOM 2175 C C . TRP A 1 287 ? -21.980 -1.873 10.957 1.00 95.19 287 TRP A C 1
ATOM 2177 O O . TRP A 1 287 ? -21.472 -2.228 12.025 1.00 95.19 287 TRP A O 1
ATOM 2187 N N . HIS A 1 288 ? -23.284 -2.028 10.718 1.00 93.31 288 HIS A N 1
ATOM 2188 C CA . HIS A 1 288 ? -24.157 -2.715 11.670 1.00 93.31 288 HIS A CA 1
ATOM 2189 C C . HIS A 1 288 ? -23.849 -4.215 11.759 1.00 93.31 288 HIS A C 1
ATOM 2191 O O . HIS A 1 288 ? -24.003 -4.968 10.788 1.00 93.31 288 HIS A O 1
ATOM 2197 N N . ARG A 1 289 ? -23.440 -4.664 12.954 1.00 92.19 289 ARG A N 1
ATOM 2198 C CA . ARG A 1 289 ? -23.113 -6.065 13.263 1.00 92.19 289 ARG A CA 1
ATOM 2199 C C . ARG A 1 289 ? -23.454 -6.406 14.713 1.00 92.19 289 ARG A C 1
ATOM 2201 O O . ARG A 1 289 ? -23.103 -5.668 15.630 1.00 92.19 289 ARG A O 1
ATOM 2208 N N . ASN A 1 290 ? -24.123 -7.545 14.909 1.00 89.06 290 ASN A N 1
ATOM 2209 C CA . ASN A 1 290 ? -24.471 -8.120 16.219 1.00 89.06 290 ASN A CA 1
ATOM 2210 C C . ASN A 1 290 ? -25.168 -7.152 17.195 1.00 89.06 290 ASN A C 1
ATOM 2212 O O . ASN A 1 290 ? -24.939 -7.205 18.402 1.00 89.06 290 ASN A O 1
ATOM 2216 N N . GLY A 1 291 ? -26.033 -6.275 16.676 1.00 88.25 291 GLY A N 1
ATOM 2217 C CA . GLY A 1 291 ? -26.772 -5.299 17.485 1.00 88.25 291 GLY A CA 1
ATOM 2218 C C . GLY A 1 291 ? -25.978 -4.046 17.868 1.00 88.25 291 GLY A C 1
ATOM 2219 O O . GLY A 1 291 ? -26.441 -3.293 18.713 1.00 88.25 291 GLY A O 1
ATOM 2220 N N . GLY A 1 292 ? -24.813 -3.814 17.256 1.00 89.94 292 GLY A N 1
ATOM 2221 C CA . GLY A 1 292 ? -24.019 -2.593 17.413 1.00 89.94 292 GLY A CA 1
ATOM 2222 C C . GLY A 1 292 ? -23.355 -2.158 16.105 1.00 89.94 292 GLY A C 1
ATOM 2223 O O . GLY A 1 292 ? -23.777 -2.564 15.017 1.00 89.94 292 GLY A O 1
ATOM 2224 N N . LEU A 1 293 ? -22.320 -1.329 16.217 1.00 92.25 293 LEU A N 1
ATOM 2225 C CA . LEU A 1 293 ? -21.501 -0.806 15.126 1.00 92.25 293 LEU A CA 1
ATOM 2226 C C . LEU A 1 293 ? -20.076 -1.345 15.249 1.00 92.25 293 LEU A C 1
ATOM 2228 O O . LEU A 1 293 ? -19.352 -0.967 16.166 1.00 92.25 293 LEU A O 1
ATOM 2232 N N . ALA A 1 294 ? -19.671 -2.209 14.321 1.00 93.19 294 ALA A N 1
ATOM 2233 C CA . ALA A 1 294 ? -18.258 -2.497 14.093 1.00 93.19 294 ALA A CA 1
ATOM 2234 C C . ALA A 1 294 ? -17.669 -1.332 13.296 1.00 93.19 294 ALA A C 1
ATOM 2236 O O . ALA A 1 294 ? -18.286 -0.914 12.318 1.00 93.19 294 ALA A O 1
ATOM 2237 N N . PHE A 1 295 ? -16.524 -0.792 13.700 1.00 94.50 295 PHE A N 1
ATOM 2238 C CA . PHE A 1 295 ? -15.951 0.382 13.047 1.00 94.50 295 PHE A CA 1
ATOM 2239 C C . PHE A 1 295 ? -14.450 0.256 12.828 1.00 94.50 295 PHE A C 1
ATOM 2241 O O . PHE A 1 295 ? -13.754 -0.435 13.574 1.00 94.50 295 PHE A O 1
ATOM 2248 N N . ILE A 1 296 ? -13.979 0.978 11.817 1.00 94.75 296 ILE A N 1
ATOM 2249 C CA . ILE A 1 296 ? -12.579 1.254 11.519 1.00 94.75 296 ILE A CA 1
ATOM 2250 C C . ILE A 1 296 ? -12.398 2.760 11.665 1.00 94.75 296 ILE A C 1
ATOM 2252 O O . ILE A 1 296 ? -13.204 3.531 11.144 1.00 94.75 296 ILE A O 1
ATOM 2256 N N . GLU A 1 297 ? -11.360 3.184 12.370 1.00 94.75 297 GLU A N 1
AT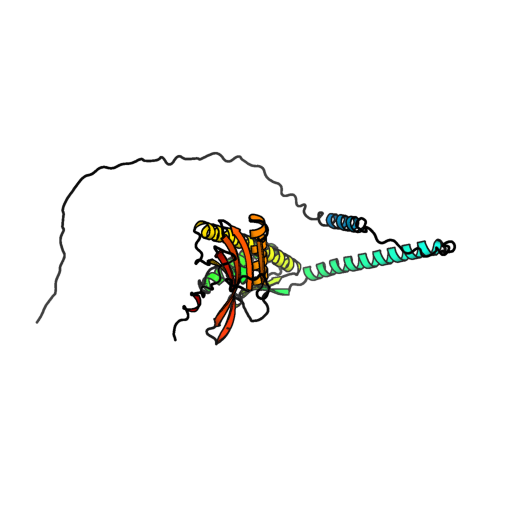OM 2257 C CA . GLU A 1 297 ? -11.040 4.597 12.545 1.00 94.75 297 GLU A CA 1
ATOM 2258 C C . GLU A 1 297 ? -9.550 4.871 12.311 1.00 94.75 297 GLU A C 1
ATOM 2260 O O . GLU A 1 297 ? -8.680 4.124 12.769 1.00 94.75 297 GLU A O 1
ATOM 2265 N N . GLU A 1 298 ? -9.257 5.960 11.603 1.00 93.25 298 GLU A N 1
ATOM 2266 C CA . GLU A 1 298 ? -7.901 6.495 11.454 1.00 93.25 298 GLU A CA 1
ATOM 2267 C C . GLU A 1 298 ? -7.610 7.451 12.607 1.00 93.25 298 GLU A C 1
ATOM 2269 O O . GLU A 1 298 ? -8.392 8.357 12.877 1.00 93.25 298 GLU A O 1
ATOM 2274 N N . HIS A 1 299 ? -6.483 7.283 13.291 1.00 89.50 299 HIS A N 1
ATOM 2275 C CA . HIS A 1 299 ? -6.059 8.153 14.386 1.00 89.50 299 HIS A CA 1
ATOM 2276 C C . HIS A 1 299 ? -4.716 8.798 14.106 1.00 89.50 299 HIS A C 1
ATOM 2278 O O . HIS A 1 299 ? -3.783 8.131 13.660 1.00 89.50 299 HIS A O 1
ATOM 2284 N N . ASP A 1 300 ? -4.602 10.059 14.512 1.00 85.88 300 ASP A N 1
ATOM 2285 C CA . ASP A 1 300 ? -3.323 10.713 14.750 1.00 85.88 300 ASP A CA 1
ATOM 2286 C C . ASP A 1 300 ? -2.891 10.480 16.203 1.00 85.88 300 ASP A C 1
ATOM 2288 O O . ASP A 1 300 ? -3.597 10.826 17.151 1.00 85.88 300 ASP A O 1
ATOM 2292 N N . PHE A 1 301 ? -1.683 9.971 16.387 1.00 77.81 301 PHE A N 1
ATOM 2293 C CA . PHE A 1 301 ? -0.993 9.916 17.667 1.00 77.81 301 PHE A CA 1
ATOM 2294 C C . PHE A 1 301 ? 0.140 10.919 17.652 1.00 77.81 301 PHE A C 1
ATOM 2296 O O . PHE A 1 301 ? 0.929 10.963 16.718 1.00 77.81 301 PHE A O 1
ATOM 2303 N N . PHE A 1 302 ? 0.302 11.664 18.733 1.00 73.19 302 PHE A N 1
ATOM 2304 C CA . PHE A 1 302 ? 1.518 12.437 18.930 1.00 73.19 302 PHE A CA 1
ATOM 2305 C C . PHE A 1 302 ? 2.488 11.600 19.748 1.00 73.19 302 PHE A C 1
ATOM 2307 O O . PHE A 1 302 ? 2.215 11.280 20.905 1.00 73.19 302 PHE A O 1
ATOM 2314 N N . ARG A 1 303 ? 3.636 11.256 19.166 1.00 65.50 303 ARG A N 1
ATOM 2315 C CA . ARG A 1 303 ? 4.759 10.721 19.930 1.00 65.50 303 ARG A CA 1
ATOM 2316 C C . ARG A 1 303 ? 5.791 11.828 20.089 1.00 65.50 303 ARG A C 1
ATOM 2318 O O . ARG A 1 303 ? 6.306 12.359 19.106 1.00 65.50 303 ARG A O 1
ATOM 2325 N N . ARG A 1 304 ? 6.115 12.174 21.338 1.00 58.41 304 ARG A N 1
ATOM 2326 C CA . ARG A 1 304 ? 7.327 12.953 21.613 1.00 58.41 304 ARG A CA 1
ATOM 2327 C C . ARG A 1 304 ? 8.521 12.095 21.198 1.00 58.41 304 ARG A C 1
ATOM 2329 O O . ARG A 1 304 ? 8.712 11.010 21.747 1.00 58.41 304 ARG A O 1
ATOM 2336 N N . SER A 1 305 ? 9.275 12.551 20.201 1.00 60.47 305 SER A N 1
ATOM 2337 C CA . SER A 1 305 ? 10.592 11.991 19.910 1.00 60.47 305 SER A CA 1
ATOM 2338 C C . SER A 1 305 ? 11.523 12.252 21.094 1.00 60.47 305 SER A C 1
ATOM 2340 O O . SER A 1 305 ? 11.392 13.271 21.775 1.00 60.47 305 SER A O 1
ATOM 2342 N N . LEU A 1 306 ? 12.496 11.361 21.302 1.00 54.19 306 LEU A N 1
ATOM 2343 C CA . LEU A 1 306 ? 13.597 11.577 22.250 1.00 54.19 306 LEU A CA 1
ATOM 2344 C C . LEU A 1 306 ? 14.397 12.851 21.918 1.00 54.19 306 LEU A C 1
ATOM 2346 O O . LEU A 1 306 ? 14.958 13.464 22.816 1.00 54.19 306 LEU A O 1
ATOM 2350 N N . ALA A 1 307 ? 14.393 13.287 20.653 1.00 70.38 307 ALA A N 1
ATOM 2351 C CA . ALA A 1 307 ? 15.060 14.506 20.191 1.00 70.38 307 ALA A CA 1
ATOM 2352 C C . ALA A 1 307 ? 14.210 15.789 20.339 1.00 70.38 307 ALA A C 1
ATOM 2354 O O . ALA A 1 307 ? 14.575 16.835 19.816 1.00 70.38 307 ALA A O 1
ATOM 2355 N N . GLY A 1 308 ? 13.045 15.729 20.994 1.00 75.00 308 GLY A N 1
ATOM 2356 C CA . GLY A 1 308 ? 12.153 16.885 21.165 1.00 75.00 308 GLY A CA 1
ATOM 2357 C C . GLY A 1 308 ? 11.269 17.210 19.953 1.00 75.00 308 GLY A C 1
ATOM 2358 O O . GLY A 1 308 ? 10.295 17.951 20.097 1.00 75.00 308 GLY A O 1
ATOM 2359 N N . GLU A 1 309 ? 11.523 16.610 18.788 1.00 74.00 309 GLU A N 1
ATOM 2360 C CA . GLU A 1 309 ? 10.635 16.724 17.629 1.00 74.00 309 GLU A CA 1
ATOM 2361 C C . GLU A 1 309 ? 9.298 16.002 17.864 1.00 74.00 309 GLU A C 1
ATOM 2363 O O . GLU A 1 309 ? 9.229 14.877 18.373 1.00 74.00 309 GLU A O 1
ATOM 2368 N N . LYS A 1 310 ? 8.192 16.655 17.496 1.00 66.81 310 LYS A N 1
ATOM 2369 C CA . LYS A 1 310 ? 6.866 16.030 17.508 1.00 66.81 310 LYS A CA 1
ATOM 2370 C C . LYS A 1 310 ? 6.726 15.187 16.245 1.00 66.81 310 LYS A C 1
ATOM 2372 O O . LYS A 1 310 ? 6.484 15.730 15.174 1.00 66.81 310 LYS A O 1
ATOM 2377 N N . ALA A 1 311 ? 6.850 13.871 16.381 1.00 66.44 311 ALA A N 1
ATOM 2378 C CA . ALA A 1 311 ? 6.452 12.957 15.323 1.00 66.44 311 ALA A CA 1
ATOM 2379 C C . ALA A 1 311 ? 4.967 12.631 15.505 1.00 66.44 311 ALA A C 1
ATOM 2381 O O . ALA A 1 311 ? 4.558 12.094 16.541 1.00 66.44 311 ALA A O 1
ATOM 2382 N N . THR A 1 312 ? 4.150 12.959 14.510 1.00 70.69 312 THR A N 1
ATOM 2383 C CA . THR A 1 312 ? 2.799 12.406 14.426 1.00 70.69 312 THR A CA 1
ATOM 2384 C C . THR A 1 312 ? 2.940 10.968 13.932 1.00 70.69 312 THR A C 1
ATOM 2386 O O . THR A 1 312 ? 3.672 10.715 12.990 1.00 70.69 312 THR A O 1
ATOM 2389 N N . LEU A 1 313 ? 2.307 9.998 14.573 1.00 71.69 313 LEU A N 1
ATOM 2390 C CA . LEU A 1 313 ? 2.136 8.648 14.048 1.00 71.69 313 LEU A CA 1
ATOM 2391 C C . LEU A 1 313 ? 0.686 8.525 13.618 1.00 71.69 313 LEU A C 1
ATOM 2393 O O . LEU A 1 313 ? -0.189 9.050 14.301 1.00 71.69 313 LEU A O 1
ATOM 2397 N N . ARG A 1 314 ? 0.416 7.815 12.531 1.00 82.62 314 ARG A N 1
ATOM 2398 C CA . ARG A 1 314 ? -0.957 7.502 12.143 1.00 82.62 314 ARG A CA 1
ATOM 2399 C C . ARG A 1 314 ? -1.215 6.021 12.308 1.00 82.62 314 ARG A C 1
ATOM 2401 O O . ARG A 1 314 ? -0.328 5.195 12.105 1.00 82.62 314 ARG A O 1
ATOM 2408 N N . GLY A 1 315 ? -2.410 5.667 12.746 1.00 84.25 315 GLY A N 1
ATOM 2409 C CA . GLY A 1 315 ? -2.761 4.271 12.952 1.00 84.25 315 GLY A CA 1
ATOM 2410 C C . GLY A 1 315 ? -4.220 3.998 12.664 1.00 84.25 315 GLY A C 1
ATOM 2411 O O . GLY A 1 315 ? -5.068 4.867 12.848 1.00 84.25 315 GLY A O 1
ATOM 2412 N N . LEU A 1 316 ? -4.486 2.770 12.239 1.00 89.06 316 LEU A N 1
ATOM 2413 C CA . LEU A 1 316 ? -5.822 2.261 11.979 1.00 89.06 316 LEU A CA 1
ATOM 2414 C C . LEU A 1 316 ? -6.244 1.365 13.137 1.00 89.06 316 LEU A C 1
ATOM 2416 O O . LEU A 1 316 ? -5.522 0.441 13.537 1.00 89.06 316 LEU A O 1
ATOM 2420 N N . PHE A 1 317 ? -7.417 1.660 13.680 1.00 90.00 317 PHE A N 1
ATOM 2421 C CA . PHE A 1 317 ? -8.002 0.960 14.811 1.00 90.00 317 PHE A CA 1
ATOM 2422 C C . PHE A 1 317 ? -9.314 0.355 14.381 1.00 90.00 317 PHE A C 1
ATOM 2424 O O . PHE A 1 317 ? -10.079 0.978 13.651 1.00 90.00 317 PHE A O 1
ATOM 2431 N N . VAL A 1 318 ? -9.585 -0.835 14.896 1.00 91.94 318 VAL A N 1
ATOM 2432 C CA . VAL A 1 318 ? -10.927 -1.393 14.872 1.00 91.94 318 VAL A CA 1
ATOM 2433 C C . VAL A 1 318 ? -11.515 -1.458 16.255 1.00 91.94 318 VAL A C 1
ATOM 2435 O O . VAL A 1 318 ? -10.818 -1.674 17.252 1.00 91.94 318 VAL A O 1
ATOM 2438 N N . GLY A 1 319 ? -12.825 -1.299 16.299 1.00 90.69 319 GLY A N 1
ATOM 2439 C CA . GLY A 1 319 ? -13.597 -1.425 17.513 1.00 90.69 319 GLY A CA 1
ATOM 2440 C C . GLY A 1 319 ? -15.010 -1.898 17.233 1.00 90.69 319 GLY A C 1
ATOM 2441 O O . GLY A 1 319 ? -15.421 -2.118 16.089 1.00 90.69 319 GLY A O 1
ATOM 2442 N N . TRP A 1 320 ? -15.762 -2.046 18.314 1.00 91.31 320 TRP A N 1
ATOM 2443 C CA . TRP A 1 320 ? -17.192 -2.283 18.265 1.00 91.31 320 TRP A CA 1
ATOM 2444 C C . TRP A 1 320 ? -17.890 -1.428 19.325 1.00 91.31 320 TRP A C 1
ATOM 2446 O O . TRP A 1 320 ? -17.353 -1.219 20.413 1.00 91.31 320 TRP A O 1
ATOM 2456 N N . HIS A 1 321 ? -19.069 -0.900 19.008 1.00 88.81 321 HIS A N 1
ATOM 2457 C CA . HIS A 1 321 ? -19.823 -0.008 19.887 1.00 88.81 321 HIS A CA 1
ATOM 2458 C C . HIS A 1 321 ? -21.311 -0.377 19.920 1.00 88.81 321 HIS A C 1
ATOM 2460 O O . HIS A 1 321 ? -21.889 -0.713 18.890 1.00 88.81 321 HIS A O 1
ATOM 2466 N N . THR A 1 322 ? -21.957 -0.305 21.088 1.00 84.56 322 THR A N 1
ATOM 2467 C CA . THR A 1 322 ? -23.348 -0.765 21.281 1.00 84.56 322 THR A CA 1
ATOM 2468 C C . THR A 1 322 ? -24.427 0.168 20.742 1.00 84.56 322 THR A C 1
ATOM 2470 O O . THR A 1 322 ? -25.574 -0.255 20.658 1.00 84.56 322 THR A O 1
ATOM 2473 N N . ASP A 1 323 ? -24.126 1.431 20.431 1.00 68.75 323 ASP A N 1
ATOM 2474 C CA . ASP A 1 323 ? -25.179 2.407 20.126 1.00 68.75 323 ASP A CA 1
ATOM 2475 C C . ASP A 1 323 ? -24.684 3.587 19.275 1.00 68.75 323 ASP A C 1
ATOM 2477 O O . ASP A 1 323 ? -23.547 4.036 19.419 1.00 68.75 323 ASP A O 1
ATOM 2481 N N . ASN A 1 324 ? -25.563 4.132 18.434 1.00 58.16 324 ASN A N 1
ATOM 2482 C CA . ASN A 1 324 ? -25.372 5.421 17.764 1.00 58.16 324 ASN A CA 1
ATOM 2483 C C . ASN A 1 324 ? -25.738 6.606 18.685 1.00 58.16 324 ASN A C 1
ATOM 2485 O O . ASN A 1 324 ? -25.463 7.753 18.347 1.00 58.16 324 ASN A O 1
ATOM 2489 N N . LYS A 1 325 ? -26.369 6.345 19.843 1.00 55.34 325 LYS A N 1
ATOM 2490 C CA . LYS A 1 325 ? -26.933 7.363 20.749 1.00 55.34 325 LYS A CA 1
ATOM 2491 C C . LYS A 1 325 ? -26.210 7.538 22.089 1.00 55.34 325 LYS A C 1
ATOM 2493 O O . LYS A 1 325 ? -26.617 8.392 22.877 1.00 55.34 325 LYS A O 1
ATOM 2498 N N . ALA A 1 326 ? -25.150 6.780 22.380 1.00 44.47 326 ALA A N 1
ATOM 2499 C CA . ALA A 1 326 ? -24.476 6.899 23.673 1.00 44.47 326 ALA A CA 1
ATOM 2500 C C . ALA A 1 326 ? -23.553 8.133 23.726 1.00 44.47 326 ALA A C 1
ATOM 2502 O O . ALA A 1 326 ? -22.405 8.119 23.280 1.00 44.47 326 ALA A O 1
ATOM 2503 N N . TYR A 1 327 ? -24.080 9.204 24.317 1.00 47.22 327 TYR A N 1
ATOM 2504 C CA . TYR A 1 327 ? -23.345 10.366 24.806 1.00 47.22 327 TYR A CA 1
ATOM 2505 C C . TYR A 1 327 ? -22.449 9.975 25.993 1.00 47.22 327 TYR A C 1
ATOM 2507 O O . TYR A 1 327 ? -22.863 10.107 27.139 1.00 47.22 327 TYR A O 1
ATOM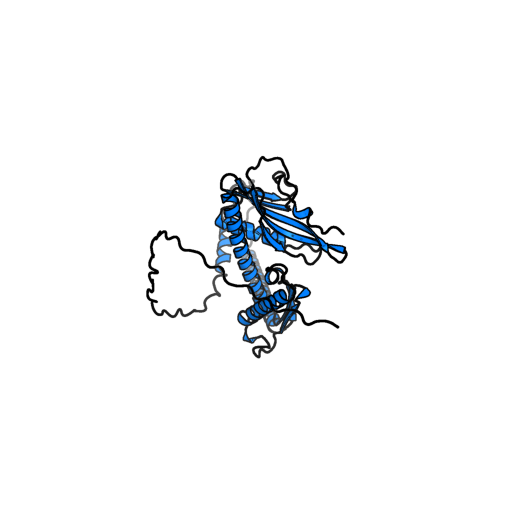 2515 N N . ALA A 1 328 ? -21.229 9.498 25.753 1.00 43.06 328 ALA A N 1
ATOM 2516 C CA . ALA A 1 328 ? -20.115 9.672 26.693 1.00 43.06 328 ALA A CA 1
ATOM 2517 C C . ALA A 1 328 ? -18.801 9.205 26.067 1.00 43.06 328 ALA A C 1
ATOM 2519 O O . ALA A 1 328 ? -18.665 8.045 25.691 1.00 43.06 328 ALA A O 1
ATOM 2520 N N . LYS A 1 329 ? -17.803 10.094 26.030 1.00 44.75 329 LYS A N 1
ATOM 2521 C CA . LYS A 1 329 ? -16.404 9.741 25.765 1.00 44.75 329 LYS A CA 1
ATOM 2522 C C . LYS A 1 329 ? -15.844 8.925 26.939 1.00 44.75 329 LYS A C 1
ATOM 2524 O O . LYS A 1 329 ? -15.660 9.503 28.012 1.00 44.75 329 LYS A O 1
ATOM 2529 N N . PRO A 1 330 ? -15.442 7.656 26.775 1.00 45.22 330 PRO A N 1
ATOM 2530 C CA . PRO A 1 330 ? -14.351 7.138 27.578 1.00 45.22 330 PRO A CA 1
ATOM 2531 C C . PRO A 1 330 ? -13.054 7.752 27.033 1.00 45.22 330 PRO A C 1
ATOM 2533 O O . PRO A 1 330 ? -12.695 7.544 25.874 1.00 45.22 330 PRO A O 1
ATOM 2536 N N . ALA A 1 331 ? -12.356 8.549 27.845 1.00 44.97 331 ALA A N 1
ATOM 2537 C CA . ALA A 1 331 ? -11.024 9.024 27.484 1.00 44.97 331 ALA A CA 1
ATOM 2538 C C . ALA A 1 331 ? -10.108 7.809 27.215 1.00 44.97 331 ALA A C 1
ATOM 2540 O O . ALA A 1 331 ? -10.100 6.871 28.022 1.00 44.97 331 ALA A O 1
ATOM 2541 N N . PRO A 1 332 ? -9.339 7.780 26.111 1.00 49.72 332 PRO A N 1
ATOM 2542 C CA . PRO A 1 332 ? -8.421 6.681 25.856 1.00 49.72 332 PRO A CA 1
ATOM 2543 C C . PRO A 1 332 ? -7.366 6.616 26.973 1.00 49.72 332 PRO A C 1
ATOM 2545 O O . PRO A 1 332 ? -6.563 7.532 27.142 1.00 49.72 332 PRO A O 1
ATOM 2548 N N . ARG A 1 333 ? -7.340 5.507 27.730 1.00 46.56 333 ARG A N 1
ATOM 2549 C CA . ARG A 1 333 ? -6.353 5.247 28.805 1.00 46.56 333 ARG A CA 1
ATOM 2550 C C . ARG A 1 333 ? -4.895 5.237 28.323 1.00 46.56 333 ARG A C 1
ATOM 2552 O O . ARG A 1 333 ? -3.984 5.326 29.136 1.00 46.56 333 ARG A O 1
ATOM 2559 N N . TRP A 1 334 ? -4.656 5.176 27.015 1.00 51.50 334 TRP A N 1
ATOM 2560 C CA . TRP A 1 334 ? -3.317 5.163 26.421 1.00 51.50 334 TRP A CA 1
ATOM 2561 C C . TRP A 1 334 ? -2.512 6.454 26.659 1.00 51.50 334 TRP A C 1
ATOM 2563 O O . TRP A 1 334 ? -1.291 6.421 26.547 1.00 51.50 334 TRP A O 1
ATOM 2573 N N . CYS A 1 335 ? -3.150 7.556 27.074 1.00 40.22 335 CYS A N 1
ATOM 2574 C CA . CYS A 1 335 ? -2.443 8.763 27.522 1.00 40.22 335 CYS A CA 1
ATOM 2575 C C . CYS A 1 335 ? -1.755 8.621 28.898 1.00 40.22 335 CYS A C 1
ATOM 2577 O O . CYS A 1 335 ? -1.071 9.550 29.312 1.00 40.22 335 CYS A O 1
ATOM 2579 N N . GLN A 1 336 ? -1.915 7.498 29.612 1.00 39.88 336 GLN A N 1
ATOM 2580 C CA . GLN A 1 336 ? -1.336 7.292 30.953 1.00 39.88 336 GLN A CA 1
ATOM 2581 C C . GLN A 1 336 ? -0.031 6.475 30.970 1.00 39.88 336 GLN A C 1
ATOM 2583 O O . GLN A 1 336 ? 0.548 6.299 32.033 1.00 39.88 336 GLN A O 1
ATOM 2588 N N . PHE A 1 337 ? 0.469 6.013 29.819 1.00 38.72 337 PHE A N 1
ATOM 2589 C CA . PHE A 1 337 ? 1.783 5.354 29.714 1.00 38.72 337 PHE A CA 1
ATOM 2590 C C . PHE A 1 337 ? 2.878 6.302 29.200 1.00 38.72 337 PHE A C 1
ATOM 2592 O O . PHE A 1 337 ? 3.759 5.902 28.438 1.00 38.72 337 PHE A O 1
ATOM 2599 N N . ALA A 1 338 ? 2.830 7.575 29.597 1.00 36.53 338 ALA A N 1
ATOM 2600 C CA . ALA A 1 338 ? 4.042 8.381 29.602 1.00 36.53 338 ALA A CA 1
ATOM 2601 C C . ALA A 1 338 ? 4.865 7.938 30.826 1.00 36.53 338 ALA A C 1
ATOM 2603 O O . ALA A 1 338 ? 4.301 7.922 31.920 1.00 36.53 338 ALA A O 1
ATOM 2604 N N . PRO A 1 339 ? 6.142 7.540 30.685 1.00 36.06 339 PRO A N 1
ATOM 2605 C CA . PRO A 1 339 ? 6.997 7.409 31.857 1.00 36.06 339 PRO A CA 1
ATOM 2606 C C . PRO A 1 339 ? 7.032 8.775 32.556 1.00 36.06 339 PRO A C 1
ATOM 2608 O O . PRO A 1 339 ? 7.292 9.789 31.901 1.00 36.06 339 PRO A O 1
ATOM 2611 N N . GLU A 1 340 ? 6.687 8.814 33.846 1.00 34.09 340 GLU A N 1
ATOM 2612 C CA . GLU A 1 340 ? 6.978 9.986 34.676 1.00 34.09 340 GLU A CA 1
ATOM 2613 C C . GLU A 1 340 ? 8.499 10.244 34.662 1.00 34.09 340 GLU A C 1
ATOM 2615 O O . GLU A 1 340 ? 9.261 9.282 34.513 1.00 34.09 340 GLU A O 1
ATOM 2620 N N . PRO A 1 341 ? 8.921 11.523 34.703 1.00 49.25 341 PRO A N 1
ATOM 2621 C CA . PRO A 1 341 ? 10.313 11.935 34.513 1.00 49.25 341 PRO A CA 1
ATOM 2622 C C . PRO A 1 341 ? 11.301 11.314 35.502 1.00 49.25 341 PRO A C 1
ATOM 2624 O O . PRO A 1 341 ? 10.928 11.116 36.681 1.00 49.25 341 PRO A O 1
#

Secondary structure (DSSP, 8-state):
----------------------------------PPPP----------SSTTSHHHHHHHHHTTS-----PPP-------TT--HHHHHHHHHHHHHHHHHHHHHHHHHHHHHHHHHHH-EEEEEEE-HHHH--STT-HHHHHHHHHHHHHHHHHHHS-GGGSGGGT-SS-EEEEEGGGTEEEEEEEHHHHHHHHHHHHHHHHHHHHHHHHHHHHHHHHHHHHT-TT-PEEEEEE---SSS--HHHHHHHHHHHHHHHHHH-S-SEEEETTSTT--TT--SSEEEEEEETTEEEEEEEEEEEEEPTTS-EEEEEEEEEEEES-SS---PPPPGGGG-SPP-